Protein AF-A0A968YGV7-F1 (afdb_monomer)

pLDDT: mean 86.87, std 10.25, range [45.84, 98.06]

Radius of gyration: 23.01 Å; Cα contacts (8 Å, |Δi|>4): 335; chains: 1; bounding box: 50×42×66 Å

Mean predicted aligned error: 8.43 Å

Solvent-accessible surface area (backbone atoms only — not comparable to full-atom values): 13496 Å² total; per-residue (Å²): 117,75,70,59,58,55,48,52,52,52,50,53,52,52,50,51,51,50,51,51,52,48,64,69,31,67,67,32,68,77,26,69,66,45,36,62,54,53,54,46,51,53,51,48,52,51,52,51,60,72,46,59,79,57,42,43,76,48,58,41,88,52,47,64,63,52,50,39,49,37,19,68,76,55,62,26,34,42,44,33,38,40,53,56,82,81,80,70,82,45,56,89,38,74,66,28,48,48,42,60,73,44,50,39,55,85,18,36,37,36,42,27,28,77,45,70,69,51,44,65,77,40,44,68,57,51,50,56,50,23,74,54,23,46,28,30,38,31,23,39,71,57,42,58,73,75,40,72,96,58,81,58,48,35,32,40,41,32,41,95,90,45,62,33,27,40,32,66,41,79,48,54,102,86,39,92,60,44,26,30,38,37,33,56,50,63,68,63,36,49,54,55,50,50,49,53,50,54,42,67,74,36,92,71,33,44,60,42,38,63,54,47,51,50,52,53,58,57,52,74,71,54,73,88,42,78,71,61,37,54,54,52,47,54,47,53,51,51,53,51,51,52,50,50,50,48,68,52,70,110

Foldseek 3Di:
DVPVVVVLVVVLVVLV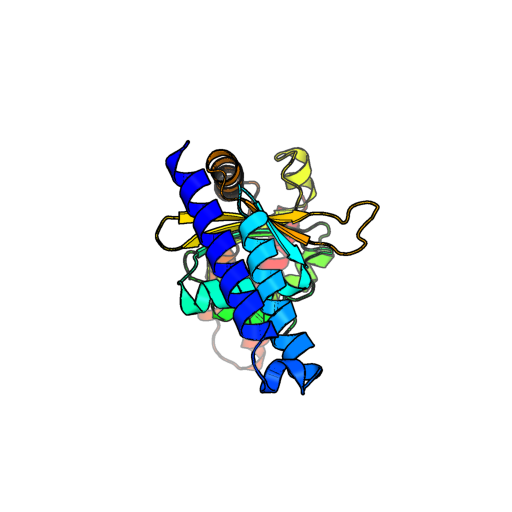VVLVVLCVDPCCVVDVVNVVPPNVVSVVVSVQSVVPPFKGKDFLVCVLVVLLCCLQPQVKAKEWEAEQDPRCPCCVPPSVVSSLVSHDQAHEYEYEYADLVSCVVCVVVQLSSLVRHWYKYAYLVCCCVPPPPPSFTWMWIDGPNQTWIWGWDQDDPVGNTIMIMTGRPPVVSCVNNVSSVCCVPDPRMDTVNVLSVVLVVQLVPDDDDPVVSVVSSVVSSVVSSVVVSVSRPD

Structure (mmCIF, N/CA/C/O backbone):
data_AF-A0A968YGV7-F1
#
_entry.id   AF-A0A968YGV7-F1
#
loop_
_atom_site.group_PDB
_atom_site.id
_atom_site.type_symbol
_atom_site.label_atom_id
_atom_site.label_alt_id
_atom_site.label_comp_id
_atom_site.label_asym_id
_atom_site.label_entity_id
_atom_site.label_seq_id
_atom_site.pdbx_PDB_ins_code
_atom_site.Cartn_x
_atom_site.Cartn_y
_atom_site.Cartn_z
_atom_site.occupancy
_atom_site.B_iso_or_equiv
_atom_site.auth_seq_id
_atom_site.auth_comp_id
_atom_site.auth_asym_id
_atom_site.auth_atom_id
_atom_site.pdbx_PDB_model_num
ATOM 1 N N . MET A 1 1 ? -20.943 18.239 20.101 1.00 45.84 1 MET A N 1
ATOM 2 C CA . MET A 1 1 ? -20.153 17.569 21.153 1.00 45.84 1 MET A CA 1
ATOM 3 C C . MET A 1 1 ? -21.023 16.735 22.093 1.00 45.84 1 MET A C 1
ATOM 5 O O . MET A 1 1 ? -20.709 15.569 22.223 1.00 45.84 1 MET A O 1
ATOM 9 N N . SER A 1 2 ? -22.147 17.216 22.655 1.00 54.81 2 SER A N 1
ATOM 10 C CA . SER A 1 2 ? -22.929 16.386 23.606 1.00 54.81 2 SER A CA 1
ATOM 11 C C . SER A 1 2 ? -23.723 15.212 22.997 1.00 54.81 2 SER A C 1
ATOM 13 O O . SER A 1 2 ? -24.104 14.310 23.725 1.00 54.81 2 SER A O 1
ATOM 15 N N . SER A 1 3 ? -23.996 15.186 21.686 1.00 61.22 3 SER A N 1
ATOM 16 C CA . SER A 1 3 ? -24.827 14.135 21.065 1.00 61.22 3 SER A CA 1
ATOM 17 C C . SER A 1 3 ? -24.072 12.850 20.701 1.00 61.22 3 SER A C 1
ATOM 19 O O . SER A 1 3 ? -24.684 11.788 20.633 1.00 61.22 3 SER A O 1
ATOM 21 N N . GLU A 1 4 ? -22.766 12.938 20.436 1.00 59.44 4 GLU A N 1
ATOM 22 C CA . GLU A 1 4 ? -21.921 11.785 20.077 1.00 59.44 4 GLU A CA 1
ATOM 23 C C . GLU A 1 4 ? -21.447 11.033 21.321 1.00 59.44 4 GLU A C 1
ATOM 25 O O . GLU A 1 4 ? -21.549 9.808 21.364 1.00 59.44 4 GLU A O 1
ATOM 30 N N . GLU A 1 5 ? -21.036 11.757 22.369 1.00 60.97 5 GLU A N 1
ATOM 31 C CA . GLU A 1 5 ? -20.708 11.174 23.678 1.00 60.97 5 GLU A CA 1
ATOM 32 C C . GLU A 1 5 ? -21.906 10.405 24.265 1.00 60.97 5 GLU A C 1
ATOM 34 O O . GLU A 1 5 ? -21.753 9.277 24.745 1.00 60.97 5 GLU A O 1
ATOM 39 N N . ASP A 1 6 ? -23.122 10.945 24.120 1.00 65.88 6 ASP A N 1
ATOM 40 C CA . ASP A 1 6 ? -24.366 10.274 24.517 1.00 65.88 6 ASP A CA 1
ATOM 41 C C . ASP A 1 6 ? -24.663 9.011 23.682 1.00 65.88 6 ASP A C 1
ATOM 43 O O . ASP A 1 6 ? -25.297 8.073 24.172 1.00 65.88 6 ASP A O 1
ATOM 47 N N . SER A 1 7 ? -24.218 8.954 22.421 1.00 75.50 7 SER A N 1
ATOM 48 C CA . SER A 1 7 ? -24.428 7.802 21.532 1.00 75.50 7 SER A CA 1
ATOM 49 C C . SER A 1 7 ? -23.449 6.663 21.820 1.00 75.50 7 SER A C 1
ATOM 51 O O . SER A 1 7 ? -23.857 5.501 21.874 1.00 75.50 7 SER A O 1
ATOM 53 N N . ILE A 1 8 ? -22.169 6.979 22.044 1.00 76.69 8 ILE A N 1
ATOM 54 C CA . ILE A 1 8 ? -21.148 5.982 22.405 1.00 76.69 8 ILE A CA 1
ATOM 55 C C . ILE A 1 8 ? -21.474 5.373 23.768 1.00 76.69 8 ILE A C 1
ATOM 57 O O . ILE A 1 8 ? -21.427 4.154 23.923 1.00 76.69 8 ILE A O 1
ATOM 61 N N . THR A 1 9 ? -21.899 6.193 24.731 1.00 80.50 9 THR A N 1
ATOM 62 C CA . THR A 1 9 ? -22.300 5.716 26.062 1.00 80.50 9 THR A CA 1
ATOM 63 C C . THR A 1 9 ? -23.451 4.707 25.974 1.00 80.50 9 THR A C 1
ATOM 65 O O . THR A 1 9 ? -23.353 3.613 26.524 1.00 80.50 9 THR A O 1
ATOM 68 N N . LYS A 1 10 ? -24.491 4.995 25.178 1.00 83.31 10 LYS A N 1
ATOM 69 C CA . LYS A 1 10 ? -25.602 4.053 24.937 1.00 83.31 10 LYS A CA 1
ATOM 70 C C . LYS A 1 10 ? -25.159 2.751 24.266 1.00 83.31 10 LYS A C 1
ATOM 72 O O . LYS A 1 10 ? -25.672 1.680 24.594 1.00 83.31 10 LYS A O 1
ATOM 77 N N . ALA A 1 11 ? -24.223 2.825 23.321 1.00 82.69 11 ALA A N 1
ATOM 78 C CA . ALA A 1 11 ? -23.675 1.640 22.669 1.00 82.69 11 ALA A CA 1
ATOM 79 C C . ALA A 1 11 ? -22.864 0.779 23.653 1.00 82.69 11 ALA A C 1
ATOM 81 O O . ALA A 1 11 ? -23.014 -0.443 23.665 1.00 82.69 11 ALA A O 1
ATOM 82 N N . LEU A 1 12 ? -22.071 1.399 24.532 1.00 84.94 12 LEU A N 1
ATOM 83 C CA . LEU A 1 12 ? -21.337 0.701 25.591 1.00 84.94 12 LEU A CA 1
ATOM 84 C C . LEU A 1 12 ? -22.272 0.022 26.592 1.00 84.94 12 LEU A C 1
ATOM 86 O O . LEU A 1 12 ? -22.020 -1.123 26.976 1.00 84.94 12 LEU A O 1
ATOM 90 N N . ASP A 1 13 ? -23.363 0.687 26.970 1.00 85.81 13 ASP A N 1
ATOM 91 C CA . ASP A 1 13 ? -24.390 0.104 27.833 1.00 85.81 13 ASP A CA 1
ATOM 92 C C . ASP A 1 13 ? -25.056 -1.106 27.162 1.00 85.81 13 ASP A C 1
ATOM 94 O O . ASP A 1 13 ? -25.179 -2.164 27.780 1.00 85.81 13 ASP A O 1
ATOM 98 N N . SER A 1 14 ? -25.364 -1.010 25.865 1.00 86.88 14 SER A N 1
ATOM 99 C CA . SER A 1 14 ? -25.931 -2.122 25.085 1.00 86.88 14 SER A CA 1
ATOM 100 C C . SER A 1 14 ? -24.970 -3.318 24.986 1.00 86.88 14 SER A C 1
ATOM 102 O O . SER A 1 14 ? -25.383 -4.471 25.117 1.00 86.88 14 SER A O 1
ATOM 104 N N . ILE A 1 15 ? -23.667 -3.070 24.803 1.00 86.06 15 ILE A N 1
ATOM 105 C CA . ILE A 1 15 ? -22.642 -4.129 24.797 1.00 86.06 15 ILE A CA 1
ATOM 106 C C . ILE A 1 15 ? -22.539 -4.785 26.177 1.00 86.06 15 ILE A C 1
ATOM 108 O O . ILE A 1 15 ? -22.416 -6.006 26.280 1.00 86.06 15 ILE A O 1
ATOM 112 N N . LYS A 1 16 ? -22.623 -3.997 27.251 1.00 85.62 16 LYS A N 1
ATOM 113 C CA . LYS A 1 16 ? -22.601 -4.504 28.626 1.00 85.62 16 LYS A CA 1
ATOM 114 C C . LYS A 1 16 ? -23.834 -5.356 28.938 1.00 85.62 16 LYS A C 1
ATOM 116 O O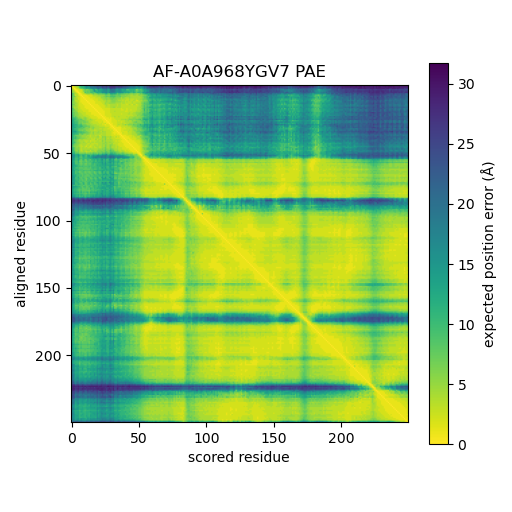 . LYS A 1 16 ? -23.714 -6.381 29.608 1.00 85.62 16 LYS A O 1
ATOM 121 N N . GLU A 1 17 ? -25.004 -4.980 28.430 1.00 87.94 17 GLU A N 1
ATOM 122 C CA . GLU A 1 17 ? -26.212 -5.808 28.501 1.00 87.94 17 GLU A CA 1
ATOM 123 C C . GLU A 1 17 ? -26.044 -7.131 27.743 1.00 87.94 17 GLU A C 1
ATOM 125 O O . GLU A 1 17 ? -26.363 -8.190 28.289 1.00 87.94 17 GLU A O 1
ATOM 130 N N . ALA A 1 18 ? -25.469 -7.101 26.537 1.00 86.44 18 ALA A N 1
ATOM 131 C CA . ALA A 1 18 ? -25.160 -8.310 25.775 1.00 86.44 18 ALA A CA 1
ATOM 132 C C . ALA A 1 18 ? -24.157 -9.222 26.511 1.00 86.44 18 ALA A C 1
ATOM 134 O O . ALA A 1 18 ? -24.353 -10.437 26.566 1.00 86.44 18 ALA A O 1
ATOM 135 N N . GLU A 1 19 ? -23.124 -8.650 27.140 1.00 86.06 19 GLU A N 1
ATOM 136 C CA . GLU A 1 19 ? -22.151 -9.384 27.961 1.00 86.06 19 GLU A CA 1
ATOM 137 C C . GLU A 1 19 ? -22.841 -10.090 29.142 1.00 86.06 19 GLU A C 1
ATOM 139 O O . GLU A 1 19 ? -22.593 -11.269 29.406 1.00 86.06 19 GLU A O 1
ATOM 144 N N . ASN A 1 20 ? -23.764 -9.398 29.819 1.00 87.25 20 ASN A N 1
ATOM 145 C CA . ASN A 1 20 ? -24.554 -9.966 30.912 1.00 87.25 20 ASN A CA 1
ATOM 146 C C . ASN A 1 20 ? -25.491 -11.082 30.429 1.00 87.25 20 ASN A C 1
ATOM 148 O O . ASN A 1 20 ? -25.600 -12.119 31.087 1.00 87.25 20 ASN A O 1
ATOM 152 N N . TYR A 1 21 ? -26.134 -10.904 29.272 1.00 87.56 21 TYR A N 1
ATOM 153 C CA . TYR A 1 21 ? -26.985 -11.929 28.667 1.00 87.56 21 TYR A CA 1
ATOM 154 C C . TYR A 1 21 ? -26.188 -13.196 28.328 1.00 87.56 21 TYR A C 1
ATOM 156 O O . TYR A 1 21 ? -26.621 -14.310 28.630 1.00 87.56 21 TYR A O 1
ATOM 164 N N . LEU A 1 22 ? -24.990 -13.038 27.760 1.00 85.88 22 LEU A N 1
ATOM 165 C CA . LEU A 1 22 ? -24.099 -14.152 27.435 1.00 85.88 22 LEU A CA 1
ATOM 166 C C . LEU A 1 22 ? -23.595 -14.865 28.691 1.00 85.88 22 LEU A C 1
ATOM 168 O O . LEU A 1 22 ? -23.637 -16.091 28.739 1.00 85.88 22 LEU A O 1
ATOM 172 N N . LYS A 1 23 ? -23.222 -14.126 29.742 1.00 84.69 23 LYS A N 1
ATOM 173 C CA . LYS A 1 23 ? -22.860 -14.700 31.052 1.00 84.69 23 LYS A CA 1
ATOM 174 C C . LYS A 1 23 ? -24.006 -15.474 31.706 1.00 84.69 23 LYS A C 1
ATOM 176 O O . LYS A 1 23 ? -23.758 -16.417 32.452 1.00 84.69 23 LYS A O 1
ATOM 181 N N . ALA A 1 24 ? -25.257 -15.099 31.443 1.00 87.25 24 ALA A N 1
ATOM 182 C CA . ALA A 1 24 ? -26.433 -15.814 31.933 1.00 87.25 24 ALA A CA 1
ATOM 183 C C . ALA A 1 24 ? -26.816 -17.026 31.060 1.00 87.25 24 ALA A C 1
ATOM 185 O O . ALA A 1 24 ? -27.578 -17.890 31.505 1.00 87.25 24 ALA A O 1
ATOM 186 N N . ASN A 1 25 ? -26.294 -17.121 29.833 1.00 90.44 25 ASN A N 1
ATOM 187 C CA . ASN A 1 25 ? -26.616 -18.201 28.913 1.00 90.44 25 ASN A CA 1
ATOM 188 C C . ASN A 1 25 ? -26.037 -19.537 29.399 1.00 90.44 25 ASN A C 1
ATOM 190 O O . ASN A 1 25 ? -24.841 -19.668 29.663 1.00 90.44 25 ASN A O 1
ATOM 194 N N . LYS A 1 26 ? -26.895 -20.561 29.469 1.00 89.50 26 LYS A N 1
ATOM 195 C CA . LYS A 1 26 ? -26.534 -21.900 29.947 1.00 89.50 26 LYS A CA 1
ATOM 196 C C . LYS A 1 26 ? -25.321 -22.486 29.211 1.00 89.50 26 LYS A C 1
ATOM 198 O O . LYS A 1 26 ? -24.420 -22.994 29.866 1.00 89.50 26 LYS A O 1
ATOM 203 N N . TYR A 1 27 ? -25.282 -22.384 27.883 1.00 86.88 27 TYR A N 1
ATOM 204 C CA . TYR A 1 27 ? -24.225 -22.985 27.068 1.00 86.88 27 TYR A CA 1
ATOM 205 C C . TYR A 1 27 ? -22.887 -22.269 27.219 1.00 86.88 27 TYR A C 1
ATOM 207 O O . TYR A 1 27 ? -21.854 -22.920 27.156 1.00 86.88 27 TYR A O 1
ATOM 215 N N . VAL A 1 28 ? -22.899 -20.953 27.441 1.00 84.69 28 VAL A N 1
ATOM 216 C CA . VAL A 1 28 ? -21.674 -20.179 27.690 1.00 84.69 28 VAL A CA 1
ATOM 217 C C . VAL A 1 28 ? -21.117 -20.503 29.076 1.00 84.69 28 VAL A C 1
ATOM 219 O O . VAL A 1 28 ? -19.932 -20.780 29.198 1.00 84.69 28 VAL A O 1
ATOM 222 N N . ARG A 1 29 ? -21.965 -20.558 30.114 1.00 82.50 29 ARG A N 1
ATOM 223 C CA . ARG A 1 29 ? -21.520 -20.898 31.482 1.00 82.50 29 ARG A CA 1
ATOM 224 C C . ARG A 1 29 ? -20.986 -22.319 31.622 1.00 82.50 29 ARG A C 1
ATOM 226 O O . ARG A 1 29 ? -20.111 -22.567 32.440 1.00 82.50 29 ARG A O 1
ATOM 233 N N . GLU A 1 30 ? -21.587 -23.267 30.911 1.00 89.50 30 GLU A N 1
ATOM 234 C CA . GLU A 1 30 ? -21.250 -24.689 31.036 1.00 89.50 30 GLU A CA 1
ATOM 235 C C . GLU A 1 30 ? -20.118 -25.107 30.081 1.00 89.50 30 GLU A C 1
ATOM 237 O O . GLU A 1 30 ? -19.627 -26.231 30.180 1.00 89.50 30 GLU A O 1
ATOM 242 N N . ASN A 1 31 ? -19.679 -24.223 29.175 1.00 87.62 31 ASN A N 1
ATOM 243 C CA . ASN A 1 31 ? -18.628 -24.503 28.202 1.00 87.62 31 ASN A CA 1
ATOM 244 C C . ASN A 1 31 ? -17.560 -23.399 28.197 1.00 87.62 31 ASN A C 1
ATOM 246 O O . ASN A 1 31 ? -17.728 -22.347 27.582 1.00 87.62 31 ASN A O 1
ATOM 250 N N . VAL A 1 32 ? -16.410 -23.702 28.806 1.00 83.31 32 VAL A N 1
ATOM 251 C CA . VAL A 1 32 ? -15.243 -22.805 28.883 1.00 83.31 32 VAL A CA 1
ATOM 252 C C . VAL A 1 32 ? -14.770 -22.333 27.504 1.00 83.31 32 VAL A C 1
ATOM 254 O O . VAL A 1 32 ? -14.316 -21.202 27.368 1.00 83.31 32 VAL A O 1
ATOM 257 N N . CYS A 1 33 ? -14.898 -23.144 26.449 1.00 82.75 33 CYS A N 1
ATOM 258 C CA . CYS A 1 33 ? -14.537 -22.699 25.103 1.00 82.75 33 CYS A CA 1
ATOM 259 C C . CYS A 1 33 ? -15.501 -21.626 24.583 1.00 82.75 33 CYS A C 1
ATOM 261 O O . CYS A 1 33 ? -15.063 -20.695 23.917 1.00 82.75 33 CYS A O 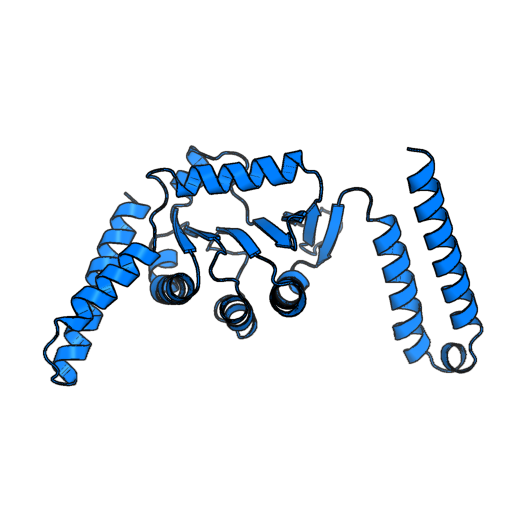1
ATOM 263 N N . PHE A 1 34 ? -16.797 -21.721 24.888 1.00 81.06 34 PHE A N 1
ATOM 264 C CA . PHE A 1 34 ? -17.763 -20.685 24.507 1.00 81.06 34 PHE A CA 1
ATOM 265 C C . PHE A 1 34 ? -17.573 -19.411 25.317 1.00 81.06 34 PHE A C 1
ATOM 267 O O . PHE A 1 34 ? -17.692 -18.327 24.755 1.00 81.06 34 PHE A O 1
ATOM 274 N N . GLU A 1 35 ? -17.218 -19.523 26.594 1.00 72.62 35 GLU A N 1
ATOM 275 C CA . GLU A 1 35 ? -16.773 -18.375 27.381 1.00 72.62 35 GLU A CA 1
ATOM 276 C C . GLU A 1 35 ? -15.550 -17.710 26.728 1.00 72.62 35 GLU A C 1
ATOM 278 O O . GLU A 1 35 ? -15.603 -16.534 26.378 1.00 72.62 35 GLU A O 1
ATOM 283 N N . LEU A 1 36 ? -14.490 -18.468 26.442 1.00 76.19 36 LEU A N 1
ATOM 284 C CA . LEU A 1 36 ? -13.262 -17.924 25.855 1.00 76.19 36 LEU A CA 1
ATOM 285 C C . LEU A 1 36 ? -13.428 -17.370 24.436 1.00 76.19 36 LEU A C 1
ATOM 287 O O . LEU A 1 36 ? -12.700 -16.456 24.072 1.00 76.19 36 LEU A O 1
ATOM 291 N N . ILE A 1 37 ? -14.333 -17.909 23.620 1.00 80.62 37 ILE A N 1
ATOM 292 C CA . ILE A 1 37 ? -14.557 -17.405 22.258 1.00 80.62 37 ILE A CA 1
ATOM 293 C C . ILE A 1 37 ? -15.509 -16.210 22.301 1.00 80.62 37 ILE A C 1
ATOM 295 O O . ILE A 1 37 ? -15.185 -15.137 21.808 1.00 80.62 37 ILE A O 1
ATOM 299 N N . ILE A 1 38 ? -16.681 -16.366 22.915 1.00 80.44 38 ILE A N 1
ATOM 300 C CA . ILE A 1 38 ? -17.773 -15.399 22.776 1.00 80.44 38 ILE A CA 1
ATOM 301 C C . ILE A 1 38 ? -17.595 -14.218 23.735 1.00 80.44 38 ILE A C 1
ATOM 303 O O . ILE A 1 38 ? -17.746 -13.069 23.319 1.00 80.44 38 ILE A O 1
ATOM 307 N N . LEU A 1 39 ? -17.257 -14.463 25.008 1.00 77.25 39 LEU A N 1
ATOM 308 C CA . LEU A 1 39 ? -17.107 -13.369 25.977 1.00 77.25 39 LEU A CA 1
ATOM 309 C C . LEU A 1 39 ? -15.847 -12.543 25.720 1.00 77.25 39 LEU A C 1
ATOM 311 O O . LEU A 1 39 ? -15.895 -11.320 25.886 1.00 77.25 39 LEU A O 1
ATOM 315 N N . ASN A 1 40 ? -14.761 -13.162 25.248 1.00 76.94 40 ASN A N 1
ATOM 316 C CA . ASN A 1 40 ? -13.590 -12.399 24.818 1.00 76.94 40 ASN A CA 1
ATOM 317 C C . ASN A 1 40 ? -13.906 -11.552 23.584 1.00 76.94 40 ASN A C 1
ATOM 319 O O . ASN A 1 40 ? -13.588 -10.370 23.608 1.00 76.94 40 ASN A O 1
ATOM 323 N N . SER A 1 41 ? -14.621 -12.071 22.576 1.00 78.50 41 SER A N 1
ATOM 324 C CA . SER A 1 41 ? -15.019 -11.258 21.416 1.00 78.50 41 SER A CA 1
ATOM 325 C C . SER A 1 41 ? -15.898 -10.061 21.794 1.00 78.50 41 SER A C 1
ATOM 327 O O . SER A 1 41 ? -15.697 -8.966 21.279 1.00 78.50 41 SER A O 1
ATOM 329 N N . VAL A 1 42 ? -16.849 -10.218 22.721 1.00 82.19 42 VAL A N 1
ATOM 330 C CA . VAL A 1 42 ? -17.671 -9.083 23.190 1.00 82.19 42 VAL A CA 1
ATOM 331 C C . VAL A 1 42 ? -16.841 -8.075 23.983 1.00 82.19 42 VAL A C 1
ATOM 333 O O . VAL A 1 42 ? -17.010 -6.864 23.821 1.00 82.19 42 VAL A O 1
ATOM 336 N N . THR A 1 43 ? -15.911 -8.558 24.806 1.00 76.81 43 THR A N 1
ATOM 337 C CA . THR A 1 43 ? -14.978 -7.697 25.545 1.00 76.81 43 THR A CA 1
ATOM 338 C C . THR A 1 43 ? -14.063 -6.930 24.592 1.00 76.81 43 THR A C 1
ATOM 340 O O . THR A 1 43 ? -13.860 -5.731 24.785 1.00 76.81 43 THR A O 1
ATOM 343 N N . GLU A 1 44 ? -13.565 -7.586 23.545 1.00 75.06 44 GLU A N 1
ATOM 344 C CA . GLU A 1 44 ? -12.785 -6.969 22.475 1.00 75.06 44 GLU A CA 1
ATOM 345 C C . GLU A 1 44 ? -13.603 -5.898 21.762 1.00 75.06 44 GLU A C 1
ATOM 347 O O . GLU A 1 44 ? -13.149 -4.764 21.704 1.00 75.06 44 GLU A O 1
ATOM 352 N N . ILE A 1 45 ? -14.830 -6.186 21.313 1.00 79.50 45 ILE A N 1
ATOM 353 C CA . ILE A 1 45 ? -15.704 -5.185 20.673 1.00 79.50 45 ILE A CA 1
ATOM 354 C C . ILE A 1 45 ? -15.899 -3.969 21.586 1.00 79.50 45 ILE A C 1
ATOM 356 O O . ILE A 1 45 ? -15.796 -2.834 21.126 1.00 79.50 45 ILE A O 1
ATOM 360 N N . ARG A 1 46 ? -16.117 -4.181 22.892 1.00 78.69 46 ARG A N 1
ATOM 361 C CA . ARG A 1 46 ? -16.226 -3.082 23.864 1.00 78.69 46 ARG A CA 1
ATOM 362 C C . ARG A 1 46 ? -14.947 -2.250 23.929 1.00 78.69 46 ARG A C 1
ATOM 364 O O . ARG A 1 46 ? -15.019 -1.025 23.940 1.00 78.69 46 ARG A O 1
ATOM 371 N N . GLN A 1 47 ? -13.786 -2.900 24.001 1.00 73.69 47 GLN A N 1
ATOM 372 C CA . GLN A 1 47 ? -12.491 -2.217 24.032 1.00 73.69 47 GLN A CA 1
ATOM 373 C C . GLN A 1 47 ? -12.211 -1.466 22.731 1.00 73.69 47 GLN A C 1
ATOM 375 O O . GLN A 1 47 ? -11.717 -0.345 22.779 1.00 73.69 47 GLN A O 1
ATOM 380 N N . GLN A 1 48 ? -12.567 -2.046 21.586 1.00 73.62 48 GLN A N 1
ATOM 381 C CA . GLN A 1 48 ? -12.453 -1.397 20.286 1.00 73.62 48 GLN A CA 1
ATOM 382 C C . GLN A 1 48 ? -13.350 -0.160 20.223 1.00 73.62 48 GLN A C 1
ATOM 384 O O . GLN A 1 48 ? -12.871 0.903 19.852 1.00 73.62 48 GLN A O 1
ATOM 389 N N . LEU A 1 49 ? -14.606 -0.256 20.671 1.00 75.12 49 LEU A N 1
ATOM 390 C CA . LEU A 1 49 ? -15.524 0.883 20.702 1.00 75.12 49 LEU A CA 1
ATOM 391 C C . LEU A 1 49 ? -15.021 2.012 21.618 1.00 75.12 49 LEU A C 1
ATOM 393 O O . LEU A 1 49 ? -15.144 3.178 21.272 1.00 75.12 49 LEU A O 1
ATOM 397 N N . LEU A 1 50 ? -14.422 1.666 22.764 1.00 71.38 50 LEU A N 1
ATOM 398 C CA . LEU A 1 50 ? -13.782 2.627 23.673 1.00 71.38 50 LEU A CA 1
ATOM 399 C C . LEU A 1 50 ? -12.509 3.258 23.090 1.00 71.38 50 LEU A C 1
ATOM 401 O O . LEU A 1 50 ? -12.127 4.350 23.504 1.00 71.38 50 LEU A O 1
ATOM 405 N N . ALA A 1 51 ? -11.822 2.552 22.190 1.00 65.06 51 ALA A N 1
ATOM 406 C CA . ALA A 1 51 ? -10.595 3.024 21.559 1.00 65.06 51 ALA A CA 1
ATOM 407 C C . ALA A 1 51 ? -10.868 3.957 20.369 1.00 65.06 51 ALA A C 1
ATOM 409 O O . ALA A 1 51 ? -10.038 4.816 20.077 1.00 65.06 51 ALA A O 1
ATOM 410 N N . VAL A 1 52 ? -12.021 3.816 19.705 1.00 65.75 52 VAL A N 1
ATOM 411 C CA . VAL A 1 52 ? -12.415 4.631 18.548 1.00 65.75 52 VAL A CA 1
ATOM 412 C C . VAL A 1 52 ? -12.841 6.028 19.014 1.00 65.75 52 VAL A C 1
ATOM 414 O O . VAL A 1 52 ? -14.019 6.316 19.190 1.00 65.75 52 VAL A O 1
ATOM 417 N N . ASN A 1 53 ? -11.852 6.903 19.200 1.00 62.97 53 ASN A N 1
ATOM 418 C CA . ASN A 1 53 ? -12.052 8.350 19.337 1.00 62.97 53 ASN A CA 1
ATOM 419 C C . ASN A 1 53 ? -11.564 9.069 18.066 1.00 62.97 53 ASN A C 1
ATOM 421 O O . ASN A 1 53 ? -12.317 9.795 17.429 1.00 62.97 53 ASN A O 1
ATOM 425 N N . SER A 1 54 ? -10.315 8.808 17.666 1.00 64.81 54 SER A N 1
ATOM 426 C CA . SER A 1 54 ? -9.697 9.284 16.411 1.00 64.81 54 SER A CA 1
ATOM 427 C C . SER A 1 54 ? -8.803 8.231 15.743 1.00 64.81 54 SER A C 1
ATOM 429 O O . SER A 1 54 ? -8.605 8.275 14.529 1.00 64.81 54 SER A O 1
ATOM 431 N N . ASP A 1 55 ? -8.307 7.274 16.538 1.00 78.81 55 ASP A N 1
ATOM 432 C CA . ASP A 1 55 ? -7.375 6.230 16.132 1.00 78.81 55 ASP A CA 1
ATOM 433 C C . ASP A 1 55 ? -7.892 4.841 16.518 1.00 78.81 55 ASP A C 1
ATOM 435 O O . ASP A 1 55 ? -8.377 4.629 17.626 1.00 78.81 55 ASP A O 1
ATOM 439 N N . TYR A 1 56 ? -7.692 3.860 15.648 1.00 85.38 56 TYR A N 1
ATOM 440 C CA . TYR A 1 56 ? -7.902 2.444 15.932 1.00 85.38 56 TYR A CA 1
ATOM 441 C C . TYR A 1 56 ? -6.587 1.684 15.744 1.00 85.38 56 TYR A C 1
ATOM 443 O O . TYR A 1 56 ? -5.858 1.940 14.792 1.00 85.38 56 TYR A O 1
ATOM 451 N N . ARG A 1 57 ? -6.237 0.762 16.648 1.00 86.62 57 ARG A N 1
ATOM 452 C CA . ARG A 1 57 ? -4.956 0.033 16.593 1.00 86.62 57 ARG A CA 1
ATOM 453 C C . ARG A 1 57 ? -5.168 -1.470 16.611 1.00 86.62 57 ARG A C 1
ATOM 455 O O . ARG A 1 57 ? -6.018 -1.966 17.346 1.00 86.62 57 ARG A O 1
ATOM 462 N N . LEU A 1 58 ? -4.348 -2.192 15.853 1.00 87.12 58 LEU A N 1
ATOM 463 C CA . LEU A 1 58 ? -4.317 -3.656 15.862 1.00 87.12 58 LEU A CA 1
ATOM 464 C C . LEU A 1 58 ? -2.892 -4.193 15.641 1.00 87.12 58 LEU A C 1
ATOM 466 O O . LEU A 1 58 ? -2.040 -3.467 15.122 1.00 87.12 58 LEU A O 1
ATOM 470 N N . PRO A 1 59 ? -2.594 -5.445 16.037 1.00 87.88 59 PRO A N 1
ATOM 471 C CA . PRO A 1 59 ? -1.295 -6.067 15.779 1.00 87.88 59 PRO A CA 1
ATOM 472 C C . PRO A 1 59 ? -0.937 -6.049 14.290 1.00 87.88 59 PRO A C 1
ATOM 474 O O . PRO A 1 59 ? -1.719 -6.518 13.467 1.00 87.88 59 PRO A O 1
ATOM 477 N N . ALA A 1 60 ? 0.258 -5.571 13.937 1.00 88.00 60 ALA A N 1
ATOM 478 C CA . ALA A 1 60 ? 0.667 -5.355 12.544 1.00 88.00 60 ALA A CA 1
ATOM 479 C C . ALA A 1 60 ? 0.532 -6.611 11.657 1.00 88.00 60 ALA A C 1
ATOM 481 O O . ALA A 1 60 ? 0.207 -6.501 10.479 1.00 88.00 60 ALA A O 1
ATOM 482 N N . VAL A 1 61 ? 0.696 -7.807 12.234 1.00 85.94 61 VAL A N 1
ATOM 483 C CA . VAL A 1 61 ? 0.532 -9.102 11.543 1.00 85.94 61 VAL A CA 1
ATOM 484 C C . VAL A 1 61 ? -0.868 -9.318 10.952 1.00 85.94 61 VAL A C 1
ATOM 486 O O . VAL A 1 61 ? -1.028 -10.075 10.001 1.00 85.94 61 VAL A O 1
ATOM 489 N N . LEU A 1 62 ? -1.890 -8.646 11.487 1.00 88.88 62 LEU A N 1
ATOM 490 C CA . LEU A 1 62 ? -3.270 -8.749 11.011 1.00 88.88 62 LEU A CA 1
ATOM 491 C C . LEU A 1 62 ? -3.587 -7.753 9.885 1.00 88.88 62 LEU A C 1
ATOM 493 O O . LEU A 1 62 ? -4.636 -7.869 9.251 1.00 88.88 62 LEU A O 1
ATOM 497 N N . TYR A 1 63 ? -2.709 -6.779 9.621 1.00 90.75 63 TYR A N 1
ATOM 498 C CA . TYR A 1 63 ? -2.945 -5.746 8.611 1.00 90.75 63 TYR A CA 1
ATOM 499 C C . TYR A 1 63 ? -3.185 -6.310 7.199 1.00 90.75 63 TYR A C 1
ATOM 501 O O . TYR A 1 63 ? -4.183 -5.915 6.594 1.00 90.75 63 TYR A O 1
ATOM 509 N N . PRO A 1 64 ? -2.387 -7.272 6.684 1.00 90.50 64 PRO A N 1
ATOM 510 C CA . PRO A 1 64 ? -2.591 -7.821 5.342 1.00 90.50 64 PRO A CA 1
ATOM 511 C C . PRO A 1 64 ? -3.996 -8.400 5.129 1.00 90.50 64 PRO A C 1
ATOM 513 O O . PRO A 1 64 ? -4.659 -8.080 4.146 1.00 90.50 64 PRO A O 1
ATOM 516 N N . GLN A 1 65 ? -4.494 -9.187 6.090 1.00 90.56 65 GLN A N 1
ATOM 517 C CA . GLN A 1 65 ? -5.832 -9.790 6.015 1.00 90.56 65 GLN A CA 1
ATOM 518 C C . GLN A 1 65 ? -6.936 -8.729 6.043 1.00 90.56 65 GLN A C 1
ATOM 520 O O . GLN A 1 65 ? -7.920 -8.831 5.315 1.00 90.56 65 GLN A O 1
ATOM 525 N N . ARG A 1 66 ? -6.764 -7.681 6.858 1.00 91.38 66 ARG A N 1
ATOM 526 C CA . ARG A 1 66 ? -7.706 -6.556 6.903 1.00 91.38 66 ARG A CA 1
ATOM 527 C C . ARG A 1 66 ? -7.717 -5.773 5.596 1.00 91.38 66 ARG A C 1
ATOM 529 O O . ARG A 1 66 ? -8.791 -5.394 5.141 1.00 91.38 66 ARG A O 1
ATOM 536 N N . LEU A 1 67 ? -6.556 -5.561 4.983 1.00 93.69 67 LEU A N 1
ATOM 537 C CA . LEU A 1 67 ? -6.448 -4.874 3.701 1.00 93.69 67 LEU A CA 1
ATOM 538 C C . LEU A 1 67 ? -7.161 -5.644 2.583 1.00 93.69 67 LEU A C 1
ATOM 540 O O . LEU A 1 67 ? -7.962 -5.050 1.864 1.00 93.69 67 LEU A O 1
ATOM 544 N N .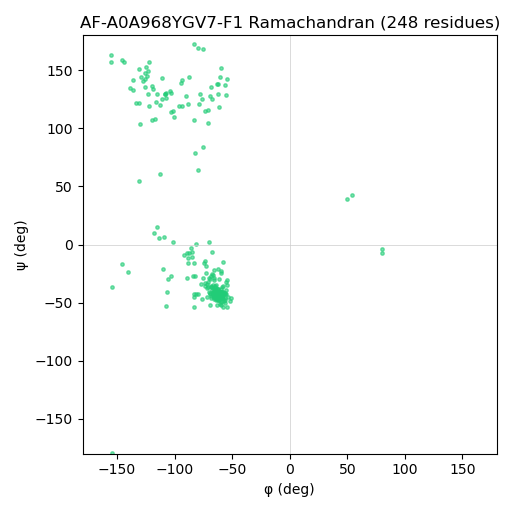 ILE A 1 68 ? -6.939 -6.959 2.497 1.00 94.06 68 ILE A N 1
ATOM 545 C CA . ILE A 1 68 ? -7.630 -7.844 1.544 1.00 94.06 68 ILE A CA 1
ATOM 546 C C . ILE A 1 68 ? -9.146 -7.743 1.725 1.00 94.06 68 ILE A C 1
ATOM 548 O O . ILE A 1 68 ? -9.870 -7.530 0.754 1.00 94.06 68 ILE A O 1
ATOM 552 N N . GLN A 1 69 ? -9.628 -7.831 2.970 1.00 93.38 69 GLN A N 1
ATOM 553 C CA . GLN A 1 69 ? -11.054 -7.722 3.274 1.00 93.38 69 GLN A CA 1
ATOM 554 C C . GLN A 1 69 ? -11.638 -6.390 2.773 1.00 93.38 69 GLN A C 1
ATOM 556 O O . GLN A 1 69 ? -12.651 -6.377 2.073 1.00 93.38 69 GLN A O 1
ATOM 561 N N . MET A 1 70 ? -10.967 -5.272 3.069 1.00 94.00 70 MET A N 1
ATOM 562 C CA . MET A 1 70 ? -11.379 -3.936 2.624 1.00 94.00 70 MET A CA 1
ATOM 563 C C . MET A 1 70 ? -11.422 -3.817 1.093 1.00 94.00 70 MET A C 1
ATOM 565 O O . MET A 1 70 ? -12.350 -3.229 0.534 1.00 94.00 70 MET A O 1
ATOM 569 N N . GLN A 1 71 ? -10.444 -4.395 0.397 1.00 95.81 71 GLN A N 1
ATOM 570 C CA . GLN A 1 71 ? -10.383 -4.399 -1.065 1.00 95.81 71 GLN A CA 1
ATOM 571 C C . GLN A 1 71 ? -11.489 -5.265 -1.691 1.00 95.81 71 GLN A C 1
ATOM 573 O O . GLN A 1 71 ? -12.180 -4.829 -2.615 1.00 95.81 71 GLN A O 1
ATOM 578 N N . GLN A 1 72 ? -11.707 -6.475 -1.172 1.00 93.88 72 GLN A N 1
ATOM 579 C CA . GLN A 1 72 ? -12.696 -7.412 -1.705 1.00 93.88 72 GLN A CA 1
ATOM 580 C C . GLN A 1 72 ? -14.131 -6.933 -1.464 1.00 93.88 72 GLN A C 1
ATOM 582 O O . GLN A 1 72 ? -14.918 -6.854 -2.419 1.00 93.88 72 GLN A O 1
ATOM 587 N N . GLU A 1 73 ? -14.454 -6.606 -0.210 1.00 93.56 73 GLU A N 1
ATOM 588 C CA . GLU A 1 73 ? -15.815 -6.297 0.233 1.00 93.56 73 GLU A CA 1
ATOM 589 C C . GLU A 1 73 ? -16.214 -4.857 -0.087 1.00 93.56 73 GLU A C 1
ATOM 591 O O . GLU A 1 73 ? -17.332 -4.614 -0.543 1.00 93.56 73 GLU A O 1
ATOM 596 N N . TRP A 1 74 ? -15.311 -3.898 0.134 1.00 93.06 74 TRP A N 1
ATOM 597 C CA . TRP A 1 74 ? -15.644 -2.468 0.094 1.00 93.06 74 TRP A CA 1
ATOM 598 C C . TRP A 1 74 ? -14.979 -1.715 -1.053 1.00 93.06 74 TRP A C 1
ATOM 600 O O . TRP A 1 74 ? -15.128 -0.497 -1.148 1.00 93.06 74 TRP A O 1
ATOM 610 N N . LYS A 1 75 ? -14.279 -2.434 -1.942 1.00 93.81 75 LYS A N 1
ATOM 611 C CA . LYS A 1 75 ? -13.578 -1.864 -3.103 1.00 93.81 75 LYS A CA 1
ATOM 612 C C . LYS A 1 75 ? -12.625 -0.744 -2.695 1.00 93.81 75 LYS A C 1
ATOM 614 O O . LYS A 1 75 ? -12.581 0.311 -3.321 1.00 93.81 75 LYS A O 1
ATOM 619 N N . ALA A 1 76 ? -11.894 -0.977 -1.606 1.00 96.44 76 ALA A N 1
ATOM 620 C CA . ALA A 1 76 ? -10.950 -0.006 -1.092 1.00 96.44 76 ALA A CA 1
ATOM 621 C C . ALA A 1 76 ? -9.834 0.287 -2.105 1.00 96.44 76 ALA A C 1
ATOM 623 O O . ALA A 1 76 ? -9.170 -0.628 -2.599 1.00 96.44 76 ALA A O 1
ATOM 624 N N . ARG A 1 77 ? -9.595 1.574 -2.357 1.00 97.38 77 ARG A N 1
ATOM 625 C CA . ARG A 1 77 ? -8.445 2.066 -3.121 1.00 97.38 77 ARG A CA 1
ATOM 626 C C . ARG A 1 77 ? -7.327 2.441 -2.160 1.00 97.38 77 ARG A C 1
ATOM 628 O O . ARG A 1 77 ? -7.586 3.032 -1.115 1.00 97.38 77 ARG A O 1
ATOM 635 N N . VAL A 1 78 ? -6.087 2.103 -2.504 1.00 97.06 78 VAL A N 1
ATOM 636 C CA . VAL A 1 78 ? -4.944 2.276 -1.597 1.00 97.06 78 VAL A CA 1
ATOM 637 C C . VAL A 1 78 ? -3.880 3.152 -2.242 1.00 97.06 78 VAL A C 1
ATOM 639 O O . VAL A 1 78 ? -3.440 2.871 -3.352 1.00 97.06 78 VAL A O 1
ATOM 642 N N . THR A 1 79 ? -3.425 4.169 -1.516 1.00 98.06 79 THR A N 1
ATOM 643 C CA . THR A 1 79 ? -2.285 5.018 -1.876 1.00 98.06 79 THR A CA 1
ATOM 644 C C . THR A 1 79 ? -1.211 4.846 -0.808 1.00 98.06 79 THR A C 1
ATOM 646 O O . THR A 1 79 ? -1.400 5.284 0.323 1.00 98.06 79 THR A O 1
ATOM 649 N N . ALA A 1 80 ? -0.109 4.162 -1.119 1.00 95.88 80 ALA A N 1
ATOM 650 C CA . ALA A 1 80 ? 0.851 3.708 -0.108 1.00 95.88 80 ALA A CA 1
ATOM 651 C C . ALA A 1 80 ? 2.311 4.048 -0.424 1.00 95.88 80 ALA A C 1
ATOM 653 O O . ALA A 1 80 ? 2.719 4.087 -1.587 1.00 95.88 80 ALA A O 1
ATOM 654 N N . LEU A 1 81 ? 3.101 4.211 0.637 1.00 94.94 81 LEU A N 1
ATOM 655 C CA . LEU A 1 81 ? 4.557 4.277 0.602 1.00 94.94 81 LEU A CA 1
ATOM 656 C C . LEU A 1 81 ? 5.112 3.081 1.380 1.00 94.94 81 LEU A C 1
ATOM 658 O O . LEU A 1 81 ? 4.784 2.909 2.553 1.00 94.94 81 LEU A O 1
ATOM 662 N N . ALA A 1 82 ? 5.925 2.266 0.707 1.00 91.62 82 ALA A N 1
ATOM 663 C CA . ALA A 1 82 ? 6.460 1.014 1.232 1.00 91.62 82 ALA A CA 1
ATOM 664 C C . ALA A 1 82 ? 7.996 1.022 1.211 1.00 91.62 82 ALA A C 1
ATOM 666 O O . ALA A 1 82 ? 8.609 1.124 0.145 1.00 91.62 82 ALA A O 1
ATOM 667 N N . LEU A 1 83 ? 8.626 0.899 2.376 1.00 89.75 83 LEU A N 1
ATOM 668 C CA . LEU A 1 83 ? 10.064 0.756 2.553 1.00 89.75 83 LEU A CA 1
ATOM 669 C C . LEU A 1 83 ? 10.466 -0.712 2.359 1.00 89.75 83 LEU A C 1
ATOM 671 O O . LEU A 1 83 ? 10.258 -1.583 3.210 1.00 89.75 83 LEU A O 1
ATOM 675 N N . VAL A 1 84 ? 11.103 -0.989 1.226 1.00 81.44 84 VAL A N 1
ATOM 676 C CA . VAL A 1 84 ? 11.548 -2.331 0.851 1.00 81.44 84 VAL A CA 1
ATOM 677 C C . VAL A 1 84 ? 12.884 -2.635 1.528 1.00 81.44 84 VAL A C 1
ATOM 679 O O . VAL A 1 84 ? 13.945 -2.530 0.915 1.00 81.44 84 VAL A O 1
ATOM 682 N N . ASP A 1 85 ? 12.835 -2.988 2.814 1.00 64.25 85 ASP A N 1
ATOM 683 C CA . ASP A 1 85 ? 13.987 -3.574 3.522 1.00 64.25 85 ASP A CA 1
ATOM 684 C C . ASP A 1 85 ? 13.595 -4.456 4.720 1.00 64.25 85 ASP A C 1
ATOM 686 O O . ASP A 1 85 ? 14.214 -5.494 4.912 1.00 64.25 85 ASP A O 1
ATOM 690 N N . HIS A 1 86 ? 12.549 -4.156 5.507 1.00 52.97 86 HIS A N 1
ATOM 691 C CA . HIS A 1 86 ? 12.323 -4.921 6.753 1.00 52.97 86 HIS A CA 1
ATOM 692 C C . HIS A 1 86 ? 10.867 -5.161 7.192 1.00 52.97 86 HIS A C 1
ATOM 694 O O . HIS A 1 86 ? 10.654 -6.048 8.019 1.00 52.97 86 HIS A O 1
ATOM 700 N N . GLN A 1 87 ? 9.867 -4.437 6.673 1.00 53.38 87 GLN A N 1
ATOM 701 C CA . GLN A 1 87 ? 8.526 -4.418 7.287 1.00 53.38 87 GLN A CA 1
ATOM 702 C C . GLN A 1 87 ? 7.450 -5.210 6.523 1.00 53.38 87 GLN A C 1
ATOM 704 O O . GLN A 1 87 ? 6.568 -5.783 7.160 1.00 53.38 87 GLN A O 1
ATOM 709 N N . GLU A 1 88 ? 7.551 -5.331 5.197 1.00 58.25 88 GLU A N 1
ATOM 710 C CA . GLU A 1 88 ? 6.572 -6.048 4.366 1.00 58.25 88 GLU A CA 1
ATOM 711 C C . GLU A 1 88 ? 7.166 -7.321 3.742 1.00 58.25 88 GLU A C 1
ATOM 713 O O . GLU A 1 88 ? 7.245 -7.490 2.527 1.00 58.25 88 GLU A O 1
ATOM 718 N N . GLN A 1 89 ? 7.602 -8.252 4.595 1.00 62.41 89 GLN A N 1
ATOM 719 C CA . GLN A 1 89 ? 8.167 -9.543 4.164 1.00 62.41 89 GLN A CA 1
ATOM 720 C C . GLN A 1 89 ? 7.141 -10.469 3.489 1.00 62.41 89 GLN A C 1
ATOM 722 O O . GLN A 1 89 ? 7.513 -11.512 2.962 1.00 62.41 89 GLN A O 1
ATOM 727 N N . PHE A 1 90 ? 5.862 -10.086 3.483 1.00 63.66 90 PHE A N 1
ATOM 728 C CA . PHE A 1 90 ? 4.758 -10.910 3.007 1.00 63.66 90 PHE A CA 1
ATOM 729 C C . PHE A 1 90 ? 4.475 -10.783 1.500 1.00 63.66 90 PHE A C 1
ATOM 731 O O . PHE A 1 90 ? 3.680 -11.565 0.982 1.00 63.66 90 PHE A O 1
ATOM 738 N N . TRP A 1 91 ? 5.111 -9.855 0.769 1.00 68.81 91 TRP A N 1
ATOM 739 C CA . TRP A 1 91 ? 4.918 -9.720 -0.690 1.00 68.81 91 TRP A CA 1
ATOM 740 C C . TRP A 1 91 ? 5.199 -11.005 -1.486 1.00 68.81 91 TRP A C 1
ATOM 742 O O . TRP A 1 91 ? 4.390 -11.348 -2.347 1.00 68.81 91 TRP A O 1
ATOM 752 N N . PRO A 1 92 ? 6.268 -11.771 -1.194 1.00 64.38 92 PRO A N 1
ATOM 753 C CA . PRO A 1 92 ? 6.529 -13.039 -1.879 1.00 64.38 92 PRO A CA 1
ATOM 754 C C . PRO A 1 92 ? 5.583 -14.176 -1.445 1.00 64.38 92 PRO A C 1
ATOM 756 O O . PRO A 1 92 ? 5.527 -15.237 -2.082 1.00 64.38 92 PRO A O 1
ATOM 759 N N . GLU A 1 93 ? 4.866 -13.996 -0.337 1.00 76.12 93 GLU A N 1
ATOM 760 C CA . GLU A 1 93 ? 3.997 -15.009 0.253 1.00 76.12 93 GLU A CA 1
ATOM 761 C C . GLU A 1 93 ? 2.617 -15.041 -0.421 1.00 76.12 93 GLU A C 1
ATOM 763 O O . GLU A 1 93 ? 2.268 -14.202 -1.252 1.00 76.12 93 GLU A O 1
ATOM 768 N N . ALA A 1 94 ? 1.800 -16.037 -0.066 1.00 80.50 94 ALA A N 1
ATOM 769 C CA . ALA A 1 94 ? 0.444 -16.162 -0.604 1.00 80.50 94 ALA A CA 1
ATOM 770 C C . ALA A 1 94 ? -0.412 -14.917 -0.325 1.00 80.50 94 ALA A C 1
ATOM 772 O O . ALA A 1 94 ? -1.186 -14.507 -1.183 1.00 80.50 94 ALA A O 1
ATOM 773 N N . ILE A 1 95 ? -0.224 -14.293 0.839 1.00 83.06 95 ILE A N 1
ATOM 774 C CA . ILE A 1 95 ? -1.006 -13.126 1.242 1.00 83.06 95 ILE A CA 1
ATOM 775 C C . ILE A 1 95 ? -0.613 -11.855 0.478 1.00 83.06 95 ILE A C 1
ATOM 777 O O . ILE A 1 95 ? -1.476 -11.046 0.155 1.00 83.06 95 ILE A O 1
ATOM 781 N N . GLY A 1 96 ? 0.666 -11.698 0.119 1.00 84.19 96 GLY A N 1
ATOM 782 C CA . GLY A 1 96 ? 1.121 -10.617 -0.754 1.00 84.19 96 GLY A CA 1
ATOM 783 C C . GLY A 1 96 ? 0.532 -10.718 -2.157 1.00 84.19 96 GLY A C 1
ATOM 784 O O . GLY A 1 96 ? 0.051 -9.718 -2.691 1.00 84.19 96 GLY A O 1
ATOM 785 N N . ARG A 1 97 ? 0.490 -11.939 -2.712 1.00 86.00 97 ARG A N 1
ATOM 786 C CA . ARG A 1 97 ? -0.192 -12.216 -3.987 1.00 86.00 97 ARG A CA 1
ATOM 787 C C . ARG A 1 97 ? -1.685 -11.915 -3.920 1.00 86.00 97 ARG A C 1
ATOM 789 O O . ARG A 1 97 ? -2.221 -11.321 -4.845 1.00 86.00 97 ARG A O 1
ATOM 796 N N . GLU A 1 98 ? -2.348 -12.271 -2.823 1.00 90.75 98 GLU A N 1
ATOM 797 C CA . GLU A 1 98 ? -3.774 -11.982 -2.670 1.00 90.75 98 GLU A CA 1
ATOM 798 C C . GLU A 1 98 ? -4.048 -10.474 -2.621 1.00 90.75 98 GLU A C 1
ATOM 800 O O . GLU A 1 98 ? -4.924 -10.014 -3.344 1.00 90.75 98 GLU A O 1
ATOM 805 N N . ILE A 1 99 ? -3.249 -9.689 -1.881 1.00 90.25 99 ILE A N 1
ATOM 806 C CA . ILE A 1 99 ? -3.354 -8.216 -1.890 1.00 90.25 99 ILE A CA 1
ATOM 807 C C . ILE A 1 99 ? -3.194 -7.656 -3.308 1.00 90.25 99 ILE A C 1
ATOM 809 O O . ILE A 1 99 ? -3.901 -6.722 -3.687 1.00 90.25 99 ILE A O 1
ATOM 813 N N . LEU A 1 100 ? -2.246 -8.192 -4.081 1.00 91.56 100 LEU A N 1
ATOM 814 C CA . LEU A 1 100 ? -2.033 -7.792 -5.469 1.00 91.56 100 LEU A CA 1
ATOM 815 C C . LEU A 1 100 ? -3.256 -8.109 -6.343 1.00 91.56 100 LEU A C 1
ATOM 817 O O . LEU A 1 100 ? -3.680 -7.269 -7.134 1.00 91.56 100 LEU A O 1
ATOM 821 N N . ASP A 1 101 ? -3.828 -9.302 -6.198 1.00 93.25 101 ASP A N 1
ATOM 822 C CA . ASP A 1 101 ? -4.975 -9.745 -6.991 1.00 93.25 101 ASP A CA 1
ATOM 823 C C . ASP A 1 101 ? -6.272 -9.012 -6.641 1.00 93.25 101 ASP A C 1
ATOM 825 O O . ASP A 1 101 ? -7.130 -8.838 -7.511 1.00 93.25 101 ASP A O 1
ATOM 829 N N . THR A 1 102 ? -6.419 -8.559 -5.396 1.00 94.50 102 THR A N 1
ATOM 830 C CA . THR A 1 102 ? -7.601 -7.823 -4.934 1.00 94.50 102 THR A CA 1
ATOM 831 C C . THR A 1 102 ? -7.475 -6.311 -5.075 1.00 94.50 102 THR A C 1
ATOM 833 O O . THR A 1 102 ? -8.465 -5.609 -4.871 1.00 94.50 102 THR A O 1
ATOM 836 N N . ALA A 1 103 ? -6.292 -5.794 -5.416 1.00 94.62 103 ALA A N 1
ATOM 837 C CA . ALA A 1 103 ? -6.047 -4.363 -5.516 1.00 94.62 103 ALA A CA 1
ATOM 838 C C . ALA A 1 103 ? -6.907 -3.686 -6.592 1.00 94.62 103 ALA A C 1
ATOM 840 O O . ALA A 1 103 ? -7.049 -4.171 -7.715 1.00 94.62 103 ALA A O 1
ATOM 841 N N . ASP A 1 104 ? -7.432 -2.505 -6.261 1.00 96.50 104 ASP A N 1
ATOM 842 C CA . ASP A 1 104 ? -8.069 -1.639 -7.245 1.00 96.50 104 ASP A CA 1
ATOM 843 C C . ASP A 1 104 ? -7.020 -1.083 -8.221 1.00 96.50 104 ASP A C 1
ATOM 845 O O . ASP A 1 104 ? -5.961 -0.619 -7.792 1.00 96.50 104 ASP A O 1
ATOM 849 N N . SER A 1 105 ? -7.324 -1.084 -9.521 1.00 96.12 105 SER A N 1
ATOM 850 C CA . SER A 1 105 ? -6.415 -0.610 -10.581 1.00 96.12 105 SER A CA 1
ATOM 851 C C . SER A 1 105 ? -5.996 0.861 -10.455 1.00 96.12 105 SER A C 1
ATOM 853 O O . SER A 1 105 ? -4.950 1.258 -10.966 1.00 96.12 105 SER A O 1
ATOM 855 N N . GLN A 1 106 ? -6.787 1.681 -9.759 1.00 96.25 106 GLN A N 1
ATOM 856 C CA . GLN A 1 106 ? -6.467 3.077 -9.470 1.00 96.25 106 GLN A CA 1
ATOM 857 C C . GLN A 1 106 ? -5.603 3.245 -8.218 1.00 96.25 106 GLN A C 1
ATOM 859 O O . GLN A 1 106 ? -5.229 4.371 -7.892 1.00 96.25 106 GLN A O 1
ATOM 864 N N . SER A 1 107 ? -5.286 2.161 -7.507 1.00 97.44 107 SER A N 1
ATOM 865 C CA . SER A 1 107 ? -4.359 2.205 -6.379 1.00 97.44 107 SER A CA 1
ATOM 866 C C . SER A 1 107 ? -2.986 2.704 -6.830 1.00 97.44 107 SER A C 1
ATOM 868 O O . SER A 1 107 ? -2.583 2.551 -7.988 1.00 97.44 107 SER A O 1
ATOM 870 N N . ILE A 1 108 ? -2.268 3.321 -5.898 1.00 97.75 108 ILE A N 1
ATOM 871 C CA . ILE A 1 108 ? -0.932 3.868 -6.105 1.00 97.75 108 ILE A CA 1
ATOM 872 C C . ILE A 1 108 ? -0.010 3.272 -5.051 1.00 97.75 108 ILE A C 1
ATOM 874 O O . ILE A 1 108 ? -0.334 3.241 -3.862 1.00 97.75 108 ILE A O 1
ATOM 878 N N . ARG A 1 109 ? 1.180 2.841 -5.464 1.00 95.81 109 ARG A N 1
ATOM 879 C CA . ARG A 1 109 ? 2.230 2.477 -4.515 1.00 95.81 109 ARG A CA 1
ATOM 880 C C . ARG A 1 109 ? 3.582 3.021 -4.923 1.00 95.81 109 ARG A C 1
ATOM 882 O O . ARG A 1 109 ? 4.007 2.844 -6.060 1.00 95.81 109 ARG A O 1
ATOM 889 N N . VAL A 1 110 ? 4.271 3.616 -3.957 1.00 96.69 110 VAL A N 1
ATOM 890 C CA . VAL A 1 110 ? 5.675 4.002 -4.061 1.00 96.69 110 VAL A CA 1
ATOM 891 C C . VAL A 1 110 ? 6.510 2.989 -3.285 1.00 96.69 110 VAL A C 1
ATOM 893 O O . VAL A 1 110 ? 6.410 2.913 -2.062 1.00 96.69 110 VAL A O 1
ATOM 896 N N . PHE A 1 111 ? 7.338 2.220 -3.986 1.00 94.31 111 PHE A N 1
ATOM 897 C CA . PHE A 1 111 ? 8.328 1.343 -3.370 1.00 94.31 111 PHE A CA 1
ATOM 898 C C . PHE A 1 111 ? 9.648 2.088 -3.190 1.00 94.31 111 PHE A C 1
ATOM 900 O O . PHE A 1 111 ? 10.200 2.661 -4.131 1.00 94.31 111 PHE A O 1
ATOM 907 N N . VAL A 1 112 ? 10.166 2.068 -1.971 1.00 94.19 112 VAL A N 1
ATOM 908 C CA . VAL A 1 112 ? 11.365 2.801 -1.586 1.00 94.19 112 VAL A CA 1
ATOM 909 C C . VAL A 1 112 ? 12.469 1.809 -1.271 1.00 94.19 112 VAL A C 1
ATOM 911 O O . VAL A 1 112 ? 12.333 0.987 -0.370 1.00 94.19 112 VAL A O 1
ATOM 914 N N . PHE A 1 113 ? 13.576 1.893 -2.002 1.00 92.62 113 PHE A N 1
ATOM 915 C CA . PHE A 1 113 ? 14.673 0.937 -1.888 1.00 92.62 113 PHE A CA 1
ATOM 916 C C . PHE A 1 113 ? 15.890 1.546 -1.199 1.00 92.62 113 PHE A C 1
ATOM 918 O O . PHE A 1 113 ? 16.377 2.611 -1.591 1.00 92.62 113 PHE A O 1
ATOM 925 N N . THR A 1 114 ? 16.424 0.841 -0.200 1.00 90.12 114 THR A N 1
ATOM 926 C CA . THR A 1 114 ? 17.649 1.248 0.501 1.00 90.12 114 THR A CA 1
ATOM 927 C C . THR A 1 114 ? 18.889 0.956 -0.333 1.00 90.12 114 THR A C 1
ATOM 929 O O . THR A 1 114 ? 19.759 1.819 -0.476 1.00 90.12 114 THR A O 1
ATOM 932 N N . ARG A 1 115 ? 18.981 -0.257 -0.897 1.00 90.62 115 ARG A N 1
ATOM 933 C CA . ARG A 1 115 ? 20.162 -0.713 -1.640 1.00 90.62 115 ARG A CA 1
ATOM 934 C C . ARG A 1 115 ? 19.808 -1.133 -3.068 1.00 90.62 115 ARG A C 1
ATOM 936 O O . ARG A 1 115 ? 18.740 -1.707 -3.289 1.00 90.62 115 ARG A O 1
ATOM 943 N N . PRO A 1 116 ? 20.737 -0.972 -4.026 1.00 92.00 116 PRO A N 1
ATOM 944 C CA . PRO A 1 116 ? 20.558 -1.466 -5.391 1.00 92.00 116 PRO A CA 1
ATOM 945 C C . PRO A 1 116 ? 20.226 -2.962 -5.468 1.00 92.00 116 PRO A C 1
ATOM 947 O O . PRO A 1 116 ? 19.428 -3.374 -6.299 1.00 92.00 116 PRO A O 1
ATOM 950 N N . GLN A 1 117 ? 20.786 -3.772 -4.567 1.00 90.06 117 GLN A N 1
ATOM 951 C CA . GLN A 1 117 ? 20.524 -5.212 -4.515 1.00 90.06 117 GLN A CA 1
ATOM 952 C C . GLN A 1 117 ? 19.092 -5.535 -4.067 1.00 90.06 117 GLN A C 1
ATOM 954 O O . GLN A 1 117 ? 18.552 -6.564 -4.463 1.00 90.06 117 GLN A O 1
ATOM 959 N N . ASP A 1 118 ? 18.471 -4.687 -3.240 1.00 88.44 118 ASP A N 1
ATOM 960 C CA . ASP A 1 118 ? 17.065 -4.856 -2.859 1.00 88.44 118 ASP A CA 1
ATOM 961 C C . ASP A 1 118 ? 16.159 -4.575 -4.054 1.00 88.44 118 ASP A C 1
ATOM 963 O O . ASP A 1 118 ? 15.233 -5.340 -4.302 1.00 88.44 118 ASP A O 1
ATOM 967 N N . PHE A 1 119 ? 16.479 -3.540 -4.832 1.00 91.75 119 PHE A N 1
ATOM 968 C CA . PHE A 1 119 ? 15.793 -3.252 -6.088 1.00 91.75 119 PHE A CA 1
ATOM 969 C C . PHE A 1 119 ? 15.921 -4.416 -7.077 1.00 91.75 119 PHE A C 1
ATOM 971 O O . PHE A 1 119 ? 14.909 -4.929 -7.544 1.00 91.75 119 PHE A O 1
ATOM 978 N N . ASP A 1 120 ? 17.144 -4.892 -7.334 1.00 91.12 120 ASP A N 1
ATOM 979 C CA . ASP A 1 120 ? 17.386 -5.973 -8.298 1.00 91.12 120 ASP A CA 1
ATOM 980 C C . ASP A 1 120 ? 16.635 -7.261 -7.923 1.00 91.12 120 ASP A C 1
ATOM 982 O O . ASP A 1 120 ? 16.060 -7.911 -8.792 1.00 91.12 120 ASP A O 1
ATOM 986 N N . ARG A 1 121 ? 16.593 -7.613 -6.628 1.00 88.19 121 ARG A N 1
ATOM 987 C CA . ARG A 1 121 ? 15.874 -8.800 -6.127 1.00 88.19 121 ARG A CA 1
ATOM 988 C C . ARG A 1 121 ? 14.355 -8.705 -6.245 1.00 88.19 121 ARG A C 1
ATOM 990 O O . ARG A 1 121 ? 13.695 -9.737 -6.260 1.00 88.19 121 ARG A O 1
ATOM 997 N N . ASN A 1 122 ? 13.814 -7.492 -6.273 1.00 88.31 122 ASN A N 1
ATOM 998 C CA . ASN A 1 122 ? 12.376 -7.235 -6.278 1.00 88.31 122 ASN A CA 1
ATOM 999 C C . ASN A 1 122 ? 11.874 -6.705 -7.628 1.00 88.31 122 ASN A C 1
ATOM 1001 O O . ASN A 1 122 ? 10.708 -6.337 -7.740 1.00 88.31 122 ASN A O 1
ATOM 1005 N N . PHE A 1 123 ? 12.727 -6.659 -8.653 1.00 91.31 123 PHE A N 1
ATOM 1006 C CA . PHE A 1 123 ? 12.396 -6.046 -9.936 1.00 91.31 123 PHE A CA 1
ATOM 1007 C C . P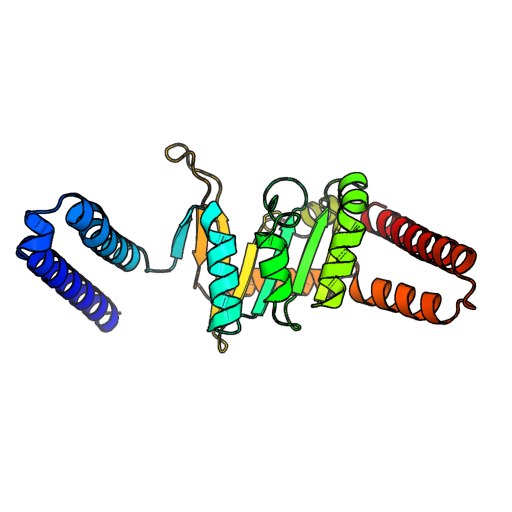HE A 1 123 ? 11.199 -6.718 -10.621 1.00 91.31 123 PHE A C 1
ATOM 1009 O O . PHE A 1 123 ? 10.276 -6.043 -11.064 1.00 91.31 123 PHE A O 1
ATOM 1016 N N . GLU A 1 124 ? 11.173 -8.047 -10.664 1.00 89.69 124 GLU A N 1
ATOM 1017 C CA . GLU A 1 124 ? 10.070 -8.818 -11.236 1.00 89.69 124 GLU A CA 1
ATOM 1018 C C . GLU A 1 124 ? 8.758 -8.572 -10.484 1.00 89.69 124 GLU A C 1
ATOM 1020 O O . GLU A 1 124 ? 7.723 -8.385 -11.118 1.00 89.69 124 GLU A O 1
ATOM 1025 N N . MET A 1 125 ? 8.813 -8.490 -9.149 1.00 88.50 125 MET A N 1
ATOM 1026 C CA . MET A 1 125 ? 7.654 -8.138 -8.323 1.00 88.50 125 MET A CA 1
ATOM 1027 C C . MET A 1 125 ? 7.160 -6.725 -8.659 1.00 88.50 125 MET A C 1
ATOM 1029 O O . MET A 1 125 ? 5.965 -6.530 -8.853 1.00 88.50 125 MET A O 1
ATOM 1033 N N . LEU A 1 126 ? 8.055 -5.745 -8.832 1.00 91.75 126 LEU A N 1
ATOM 1034 C CA . LEU A 1 126 ? 7.652 -4.396 -9.242 1.00 91.75 126 LEU A CA 1
ATOM 1035 C C . LEU A 1 126 ? 6.899 -4.397 -10.576 1.00 91.75 126 LEU A C 1
ATOM 1037 O O . LEU A 1 126 ? 5.884 -3.713 -10.693 1.00 91.75 126 LEU A O 1
ATOM 1041 N N . LEU A 1 127 ? 7.374 -5.160 -11.567 1.00 93.50 127 LEU A N 1
ATOM 1042 C CA . LEU A 1 127 ? 6.696 -5.292 -12.860 1.00 93.50 127 LEU A CA 1
ATOM 1043 C C . LEU A 1 127 ? 5.328 -5.970 -12.718 1.00 93.50 127 LEU A C 1
ATOM 1045 O O . LEU A 1 127 ? 4.365 -5.548 -13.356 1.00 93.50 127 LEU A O 1
ATOM 1049 N N . GLU A 1 128 ? 5.223 -6.992 -11.867 1.00 91.88 128 GLU A N 1
ATOM 1050 C CA . GLU A 1 128 ? 3.959 -7.675 -11.585 1.00 91.88 128 GLU A CA 1
ATOM 1051 C C . GLU A 1 128 ? 2.939 -6.711 -10.965 1.00 91.88 128 GLU A C 1
ATOM 1053 O O . GLU A 1 128 ? 1.815 -6.592 -11.456 1.00 91.88 128 GLU A O 1
ATOM 1058 N N . HIS A 1 129 ? 3.353 -5.939 -9.960 1.00 92.94 129 HIS A N 1
ATOM 1059 C CA . HIS A 1 129 ? 2.518 -4.910 -9.347 1.00 92.94 129 HIS A CA 1
ATOM 1060 C C . HIS A 1 129 ? 2.134 -3.807 -10.347 1.00 92.94 129 HIS A C 1
ATOM 1062 O O . HIS A 1 129 ? 0.968 -3.412 -10.411 1.00 92.94 129 HIS A O 1
ATOM 1068 N N . ALA A 1 130 ? 3.076 -3.360 -11.183 1.00 95.62 130 ALA A N 1
ATOM 1069 C CA . ALA A 1 130 ? 2.835 -2.342 -12.206 1.00 95.62 130 ALA A CA 1
ATOM 1070 C C . ALA A 1 130 ? 1.867 -2.804 -13.306 1.00 95.62 130 ALA A C 1
ATOM 1072 O O . ALA A 1 130 ? 1.252 -1.975 -13.971 1.00 95.62 130 ALA A O 1
ATOM 1073 N N . SER A 1 131 ? 1.702 -4.118 -13.493 1.00 95.06 131 SER A N 1
ATOM 1074 C CA . SER A 1 131 ? 0.710 -4.671 -14.421 1.00 95.06 131 SER A CA 1
ATOM 1075 C C . SER A 1 131 ? -0.733 -4.574 -13.907 1.00 95.06 131 SER A C 1
ATOM 1077 O O . SER A 1 131 ? -1.672 -4.742 -14.686 1.00 95.06 131 SER A O 1
ATOM 1079 N N . LYS A 1 132 ? -0.922 -4.323 -12.603 1.00 95.00 132 LYS A N 1
ATOM 1080 C CA . LYS A 1 132 ? -2.237 -4.293 -11.945 1.00 95.00 132 LYS A CA 1
ATOM 1081 C C . LYS A 1 132 ? -2.690 -2.883 -11.592 1.00 95.00 132 LYS A C 1
ATOM 1083 O O . LYS A 1 132 ? -3.872 -2.580 -11.734 1.00 95.00 132 LYS A O 1
ATOM 1088 N N . TYR A 1 133 ? -1.777 -2.044 -11.111 1.00 96.06 133 TYR A N 1
ATOM 1089 C CA . TYR A 1 133 ? -2.079 -0.693 -10.645 1.00 96.06 133 TYR A CA 1
ATOM 1090 C C . TYR A 1 133 ? -0.850 0.224 -10.760 1.00 96.06 133 TYR A C 1
ATOM 1092 O O . TYR A 1 133 ? 0.220 -0.189 -11.208 1.00 96.06 133 TYR A O 1
ATOM 1100 N N . ASN A 1 134 ? -0.986 1.490 -10.362 1.00 97.50 134 ASN A N 1
ATOM 1101 C CA . ASN A 1 134 ? 0.067 2.489 -10.543 1.00 97.50 134 ASN A CA 1
ATOM 1102 C C . ASN A 1 134 ? 1.230 2.275 -9.563 1.00 97.50 134 ASN A C 1
ATOM 1104 O O . ASN A 1 134 ? 1.083 2.440 -8.349 1.00 97.50 134 ASN A O 1
ATOM 1108 N N . VAL A 1 135 ? 2.407 1.950 -10.094 1.00 97.06 135 VAL A N 1
ATOM 1109 C CA . VAL A 1 135 ? 3.606 1.673 -9.297 1.00 97.06 135 VAL A CA 1
ATOM 1110 C C . VAL A 1 135 ? 4.716 2.659 -9.615 1.00 97.06 135 VAL A C 1
ATOM 1112 O O . VAL A 1 135 ? 5.056 2.890 -10.776 1.00 97.06 135 VAL A O 1
ATOM 1115 N N . PHE A 1 136 ? 5.327 3.173 -8.555 1.00 97.69 136 PHE A N 1
ATOM 1116 C CA . PHE A 1 136 ? 6.487 4.045 -8.599 1.00 97.69 136 PHE A CA 1
ATOM 1117 C C . PHE A 1 136 ? 7.620 3.467 -7.754 1.00 97.69 136 PHE A C 1
ATOM 1119 O O . PHE A 1 136 ? 7.376 2.765 -6.770 1.00 97.69 136 PHE A O 1
ATOM 1126 N N . ALA A 1 137 ? 8.859 3.794 -8.108 1.00 96.31 137 ALA A N 1
ATOM 1127 C CA . ALA A 1 137 ? 10.039 3.467 -7.317 1.00 96.31 137 ALA A CA 1
ATOM 1128 C C . ALA A 1 137 ? 10.849 4.722 -6.973 1.00 96.31 137 ALA A C 1
ATOM 1130 O O . ALA A 1 137 ? 10.955 5.642 -7.782 1.00 96.31 137 ALA A O 1
ATOM 1131 N N . MET A 1 138 ? 11.444 4.743 -5.783 1.00 95.56 138 MET A N 1
ATOM 1132 C CA . MET A 1 138 ? 12.310 5.817 -5.285 1.00 95.56 138 MET A CA 1
ATOM 1133 C C . MET A 1 138 ? 13.449 5.216 -4.445 1.00 95.56 138 MET A C 1
ATOM 1135 O O . MET A 1 138 ? 13.320 4.115 -3.909 1.00 95.56 138 MET A O 1
ATOM 1139 N N . SER A 1 139 ? 14.576 5.919 -4.296 1.00 94.81 139 SER A N 1
ATOM 1140 C CA . SER A 1 139 ? 15.604 5.518 -3.328 1.00 94.81 139 SER A CA 1
ATOM 1141 C C . SER A 1 139 ? 15.366 6.105 -1.941 1.00 94.81 139 SER A C 1
ATOM 1143 O O . SER A 1 139 ? 14.966 7.259 -1.779 1.00 94.81 139 SER A O 1
ATOM 1145 N N . TYR A 1 140 ? 15.700 5.326 -0.914 1.00 93.88 140 TYR A N 1
ATOM 1146 C CA . TYR A 1 140 ? 15.603 5.742 0.486 1.00 93.88 140 TYR A CA 1
ATOM 1147 C C . TYR A 1 140 ? 16.375 7.037 0.765 1.00 93.88 140 TYR A C 1
ATOM 1149 O O . TYR A 1 140 ? 15.906 7.907 1.490 1.00 93.88 140 TYR A O 1
ATOM 1157 N N . LYS A 1 141 ? 17.556 7.199 0.156 1.00 92.75 141 LYS A N 1
ATOM 1158 C CA . LYS A 1 141 ? 18.387 8.402 0.304 1.00 92.75 141 LYS A CA 1
ATOM 1159 C C . LYS A 1 141 ? 17.662 9.665 -0.177 1.00 92.75 141 LYS A C 1
ATOM 1161 O O . LYS A 1 141 ? 17.771 10.712 0.463 1.00 92.75 141 LYS A O 1
ATOM 1166 N N . LEU A 1 142 ? 16.932 9.582 -1.292 1.00 93.69 142 LEU A N 1
ATOM 1167 C CA . LEU A 1 142 ? 16.120 10.696 -1.784 1.00 93.69 142 LEU A CA 1
ATOM 1168 C C . LEU A 1 142 ? 14.936 10.954 -0.854 1.00 93.69 142 LEU A C 1
ATOM 1170 O O . LEU A 1 142 ? 14.728 12.104 -0.468 1.00 93.69 142 LEU A O 1
ATOM 1174 N N . LEU A 1 143 ? 14.241 9.896 -0.418 1.00 94.81 143 LEU A N 1
ATOM 1175 C CA . LEU A 1 143 ? 13.141 10.023 0.538 1.00 94.81 143 LEU A CA 1
ATOM 1176 C C . LEU A 1 143 ? 13.592 10.755 1.812 1.00 94.81 143 LEU A C 1
ATOM 1178 O O . LEU A 1 143 ? 13.031 11.787 2.169 1.00 94.81 143 LEU A O 1
ATOM 1182 N N . ALA A 1 144 ? 14.664 10.273 2.439 1.00 93.44 144 ALA A N 1
ATOM 1183 C CA . ALA A 1 144 ? 15.186 10.806 3.693 1.00 93.44 144 ALA A CA 1
ATOM 1184 C C . ALA A 1 144 ? 15.747 12.231 3.586 1.00 93.44 144 ALA A C 1
ATOM 1186 O O . ALA A 1 144 ? 15.770 12.950 4.579 1.00 93.44 144 ALA A O 1
ATOM 1187 N N . SER A 1 145 ? 16.208 12.656 2.406 1.00 93.31 145 SER A N 1
ATOM 1188 C CA . SER A 1 145 ? 16.764 14.005 2.225 1.00 93.31 145 SER A CA 1
ATOM 1189 C C . SER A 1 145 ? 15.722 15.060 1.850 1.00 93.31 145 SER A C 1
ATOM 1191 O O . SER A 1 145 ? 15.917 16.231 2.172 1.00 93.31 145 SER A O 1
ATOM 1193 N N . LYS A 1 146 ? 14.636 14.676 1.168 1.00 93.94 146 LYS A N 1
ATOM 1194 C CA . LYS A 1 146 ? 13.636 15.616 0.628 1.00 93.94 146 LYS A CA 1
ATOM 1195 C C . LYS A 1 146 ? 12.281 15.571 1.329 1.00 93.94 146 LYS A C 1
ATOM 1197 O O . LYS A 1 146 ? 11.528 16.539 1.243 1.00 93.94 146 LYS A O 1
ATOM 1202 N N . TYR A 1 147 ? 11.972 14.476 2.015 1.00 93.06 147 TYR A N 1
ATOM 1203 C CA . TYR A 1 147 ? 10.659 14.210 2.598 1.00 93.06 147 TYR A CA 1
ATOM 1204 C C . TYR A 1 147 ? 10.797 13.785 4.065 1.00 93.06 147 TYR A C 1
ATOM 1206 O O . TYR A 1 147 ? 10.332 12.722 4.482 1.00 93.06 147 TYR A O 1
ATOM 1214 N N . ASP A 1 148 ? 11.468 14.632 4.848 1.00 87.25 148 ASP A N 1
ATOM 1215 C CA . ASP A 1 148 ? 11.664 14.419 6.283 1.00 87.25 148 ASP A CA 1
ATOM 1216 C C . ASP A 1 148 ? 10.326 14.207 7.017 1.00 87.25 148 ASP A C 1
ATOM 1218 O O . ASP A 1 148 ? 9.304 14.803 6.671 1.00 87.25 148 ASP A O 1
ATOM 1222 N N . GLY A 1 149 ? 10.324 13.308 8.001 1.00 87.62 149 GLY A N 1
ATOM 1223 C CA . GLY A 1 149 ? 9.119 12.863 8.714 1.00 87.62 149 GLY A CA 1
ATOM 1224 C C . GLY A 1 149 ? 8.258 11.812 7.992 1.00 87.62 149 GLY A C 1
ATOM 1225 O O . GLY A 1 149 ? 7.345 11.264 8.607 1.00 87.62 149 GLY A O 1
ATOM 1226 N N . PHE A 1 150 ? 8.560 11.471 6.731 1.00 91.69 150 PHE A N 1
ATOM 1227 C CA . PHE A 1 150 ? 7.819 10.463 5.946 1.00 91.69 150 PHE A CA 1
ATOM 1228 C C . PHE A 1 150 ? 8.644 9.227 5.585 1.00 91.69 150 PHE A C 1
ATOM 1230 O O . PHE A 1 150 ? 8.252 8.426 4.739 1.00 91.69 150 PHE A O 1
ATOM 1237 N N . VAL A 1 151 ? 9.781 9.038 6.253 1.00 90.69 151 VAL A N 1
ATOM 1238 C CA . VAL A 1 151 ? 10.627 7.849 6.118 1.00 90.69 151 VAL A CA 1
ATOM 1239 C C . VAL A 1 151 ? 10.039 6.696 6.942 1.00 90.69 151 VAL A C 1
ATOM 1241 O O . VAL A 1 151 ? 10.611 6.268 7.941 1.00 90.69 151 VAL A O 1
ATOM 1244 N N . LYS A 1 152 ? 8.841 6.242 6.564 1.00 89.81 152 LYS A N 1
ATOM 1245 C CA . LYS A 1 152 ? 8.077 5.192 7.252 1.00 89.81 152 LYS A CA 1
ATOM 1246 C C . LYS A 1 152 ? 7.102 4.506 6.297 1.00 89.81 152 LYS A C 1
ATOM 1248 O O . LYS A 1 152 ? 6.678 5.109 5.318 1.00 89.81 152 LYS A O 1
ATOM 1253 N N . ASP A 1 153 ? 6.713 3.279 6.619 1.00 90.56 153 ASP A N 1
ATOM 1254 C CA . ASP A 1 153 ? 5.658 2.553 5.915 1.00 90.56 153 ASP A CA 1
ATOM 1255 C C . ASP A 1 153 ? 4.267 3.080 6.305 1.00 90.56 153 ASP A C 1
ATOM 1257 O O . ASP A 1 153 ? 3.908 3.103 7.489 1.00 90.56 153 ASP A O 1
ATOM 1261 N N . PHE A 1 154 ? 3.465 3.483 5.317 1.00 94.25 154 PHE A N 1
ATOM 1262 C CA . PHE A 1 154 ? 2.072 3.878 5.540 1.00 94.25 154 PHE A CA 1
ATOM 1263 C C . PHE A 1 154 ? 1.202 3.724 4.288 1.00 94.25 154 PHE A C 1
ATOM 1265 O O . PHE A 1 154 ? 1.678 3.602 3.159 1.00 94.25 154 PHE A O 1
ATOM 1272 N N . SER A 1 155 ? -0.111 3.728 4.489 1.00 95.94 155 SER A N 1
ATOM 1273 C CA . SER A 1 155 ? -1.124 3.649 3.440 1.00 95.94 155 SER A CA 1
ATOM 1274 C C . SER A 1 155 ? -2.274 4.598 3.746 1.00 95.94 155 SER A C 1
ATOM 1276 O O . SER A 1 155 ? -2.789 4.610 4.855 1.00 95.94 155 SER A O 1
ATOM 1278 N N . VAL A 1 156 ? -2.728 5.352 2.755 1.00 97.94 156 VAL A N 1
ATOM 1279 C CA . VAL A 1 156 ? -4.035 6.007 2.777 1.00 97.94 156 VAL A CA 1
ATOM 1280 C C . VAL A 1 156 ? -5.015 5.077 2.077 1.00 97.94 156 VAL A C 1
ATOM 1282 O O . VAL A 1 156 ? -4.823 4.726 0.912 1.00 97.94 156 VAL A O 1
ATOM 1285 N N . ILE A 1 157 ? -6.034 4.633 2.805 1.00 97.62 157 ILE A N 1
ATOM 1286 C CA . ILE A 1 157 ? -7.053 3.704 2.319 1.00 97.62 157 ILE A CA 1
ATOM 1287 C C . ILE A 1 157 ? -8.346 4.487 2.134 1.00 97.62 157 ILE A C 1
ATOM 1289 O O . ILE A 1 157 ? -8.814 5.143 3.063 1.00 97.62 157 ILE A O 1
ATOM 1293 N N . GLU A 1 158 ? -8.927 4.406 0.944 1.00 97.56 158 GLU A N 1
ATOM 1294 C CA . GLU A 1 158 ? -10.153 5.098 0.573 1.00 97.56 158 GLU A CA 1
ATOM 1295 C C . GLU A 1 158 ? -11.280 4.111 0.282 1.00 97.56 158 GLU A C 1
ATOM 1297 O O . GLU A 1 158 ? -11.130 3.202 -0.533 1.00 97.56 158 GLU A O 1
ATOM 1302 N N . VAL A 1 159 ? -12.436 4.331 0.906 1.00 94.06 159 VAL A N 1
ATOM 1303 C CA . VAL A 1 159 ? -13.675 3.586 0.671 1.00 94.06 159 VAL A CA 1
ATOM 1304 C C . VAL A 1 159 ? -14.819 4.583 0.532 1.00 94.06 159 VAL A C 1
ATOM 1306 O O . VAL A 1 159 ? -15.091 5.355 1.449 1.00 94.06 159 VAL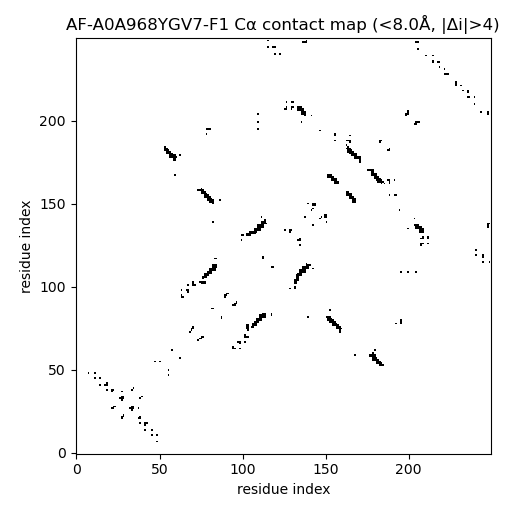 A O 1
ATOM 1309 N N . SER A 1 160 ? -15.523 4.562 -0.604 1.00 90.56 160 SER A N 1
ATOM 1310 C CA . SER A 1 160 ? -16.703 5.413 -0.856 1.00 90.56 160 SER A CA 1
ATOM 1311 C C . SER A 1 160 ? -16.475 6.909 -0.554 1.00 90.56 160 SER A C 1
ATOM 1313 O O . SER A 1 160 ? -17.341 7.577 0.007 1.00 90.56 160 SER A O 1
ATOM 1315 N N . GLY A 1 161 ? -15.288 7.429 -0.889 1.00 88.19 161 GLY A N 1
ATOM 1316 C CA . GLY A 1 161 ? -14.893 8.827 -0.664 1.00 88.19 161 GLY A CA 1
ATOM 1317 C C . GLY A 1 161 ? -14.443 9.161 0.765 1.00 88.19 161 GLY A C 1
ATOM 1318 O O . GLY A 1 161 ? -14.006 10.281 1.014 1.00 88.19 161 GLY A O 1
ATOM 1319 N N . SER A 1 162 ? -14.516 8.208 1.698 1.00 92.38 162 SER A N 1
ATOM 1320 C CA . SER A 1 162 ? -13.969 8.340 3.054 1.00 92.38 162 SER A CA 1
ATOM 1321 C C . SER A 1 162 ? -12.561 7.757 3.104 1.00 92.38 162 SER A C 1
ATOM 1323 O O . SER A 1 162 ? -12.306 6.730 2.476 1.00 92.38 162 SER A O 1
ATOM 1325 N N . LYS A 1 163 ? -11.651 8.389 3.852 1.00 95.31 163 LYS A N 1
ATOM 1326 C CA . LYS A 1 163 ? -10.236 7.999 3.903 1.00 95.31 163 LYS A CA 1
ATOM 1327 C C . LYS A 1 163 ? -9.762 7.747 5.327 1.00 95.31 163 LYS A C 1
ATOM 1329 O O . LYS A 1 163 ? -10.211 8.406 6.259 1.00 95.31 163 LYS A O 1
ATOM 1334 N N . VAL A 1 164 ? -8.822 6.820 5.466 1.00 95.31 164 VAL A N 1
ATOM 1335 C CA . VAL A 1 164 ? -8.118 6.533 6.718 1.00 95.31 164 VAL A CA 1
ATOM 1336 C C . VAL A 1 164 ? -6.627 6.369 6.442 1.00 95.31 164 VAL A C 1
ATOM 1338 O O . VAL A 1 164 ? -6.237 5.797 5.423 1.00 95.31 164 VAL A O 1
ATOM 1341 N N . LEU A 1 165 ? -5.790 6.863 7.349 1.00 96.62 165 LEU A N 1
ATOM 1342 C CA . LEU A 1 165 ? -4.353 6.615 7.340 1.00 96.62 165 LEU A CA 1
ATOM 1343 C C . LEU A 1 165 ? -4.076 5.336 8.125 1.00 96.62 165 LEU A C 1
ATOM 1345 O O . LEU A 1 165 ? -4.374 5.281 9.309 1.00 96.62 165 LEU A O 1
ATOM 1349 N N . ALA A 1 166 ? -3.478 4.338 7.492 1.00 95.56 166 ALA A N 1
ATOM 1350 C CA . ALA A 1 166 ? -2.902 3.170 8.136 1.00 95.56 166 ALA A CA 1
ATOM 1351 C C . ALA A 1 166 ? -1.378 3.335 8.216 1.00 95.56 166 ALA A C 1
ATOM 1353 O O . ALA A 1 166 ? -0.708 3.364 7.186 1.00 95.56 166 ALA A O 1
ATOM 1354 N N . GLU A 1 167 ? -0.816 3.428 9.417 1.00 93.25 167 GLU A N 1
ATOM 1355 C CA . GLU A 1 167 ? 0.630 3.545 9.619 1.00 93.25 167 GLU A CA 1
ATOM 1356 C C . GLU A 1 167 ? 1.159 2.538 10.634 1.00 93.25 167 GLU A C 1
ATOM 1358 O O . GLU A 1 167 ? 0.499 2.206 11.622 1.00 93.25 167 GLU A O 1
ATOM 1363 N N . TYR A 1 168 ? 2.367 2.040 10.391 1.00 89.50 168 TYR A N 1
ATOM 1364 C CA . TYR A 1 168 ? 3.030 1.158 11.337 1.00 89.50 168 TYR A CA 1
ATOM 1365 C C . TYR A 1 168 ? 3.618 1.968 12.491 1.00 89.50 168 TYR A C 1
ATOM 1367 O O . TYR A 1 168 ? 4.364 2.922 12.283 1.00 89.50 168 TYR A O 1
ATOM 1375 N N . ILE A 1 169 ? 3.308 1.548 13.715 1.00 87.38 169 ILE A N 1
ATOM 1376 C CA . ILE A 1 169 ? 3.842 2.135 14.940 1.00 87.38 169 ILE A CA 1
ATOM 1377 C C . ILE A 1 169 ? 4.773 1.125 15.591 1.00 87.38 169 ILE A C 1
ATOM 1379 O O . ILE A 1 169 ? 4.392 -0.024 15.856 1.00 87.38 169 ILE A O 1
ATOM 1383 N N . GLU A 1 170 ? 5.999 1.580 15.835 1.00 79.62 170 GLU A N 1
ATOM 1384 C CA . GLU A 1 170 ? 7.012 0.802 16.531 1.00 79.62 170 GLU A CA 1
ATOM 1385 C C . GLU A 1 170 ? 6.542 0.440 17.951 1.00 79.62 170 GLU A C 1
ATOM 1387 O O . GLU A 1 170 ? 5.826 1.219 18.591 1.00 79.62 170 GLU A O 1
ATOM 1392 N N . PRO A 1 171 ? 6.902 -0.758 18.438 1.00 75.62 171 PRO A N 1
ATOM 1393 C CA . PRO A 1 171 ? 6.531 -1.207 19.769 1.00 75.62 171 PRO A CA 1
ATOM 1394 C C . PRO A 1 171 ? 7.001 -0.217 20.843 1.00 75.62 171 PRO A C 1
ATOM 1396 O O . PRO A 1 171 ? 8.126 0.283 20.794 1.00 75.62 171 PRO A O 1
ATOM 1399 N N . ASP A 1 172 ? 6.138 0.066 21.821 1.00 68.88 172 ASP A N 1
ATOM 1400 C CA . ASP A 1 172 ? 6.541 0.827 23.004 1.00 68.88 172 ASP A CA 1
ATOM 1401 C C . ASP A 1 172 ? 7.369 -0.056 23.958 1.00 68.88 172 ASP A C 1
ATOM 1403 O O . ASP A 1 172 ? 7.426 -1.278 23.822 1.00 68.88 172 ASP A O 1
ATOM 1407 N N . GLU A 1 173 ? 8.019 0.546 24.959 1.00 63.78 173 GLU A N 1
ATOM 1408 C CA . GLU A 1 173 ? 8.867 -0.191 25.915 1.00 63.78 173 GLU A CA 1
ATOM 1409 C C . GLU A 1 173 ? 8.122 -1.309 26.680 1.00 63.78 173 GLU A C 1
ATOM 1411 O O . GLU A 1 173 ? 8.757 -2.160 27.304 1.00 63.78 173 GLU A O 1
ATOM 1416 N N . LYS A 1 174 ? 6.781 -1.319 26.658 1.00 63.16 174 LYS A N 1
ATOM 1417 C CA . LYS A 1 174 ? 5.929 -2.259 27.402 1.00 63.16 174 LYS A CA 1
ATOM 1418 C C . LYS A 1 174 ? 5.350 -3.369 26.524 1.00 63.16 174 LYS A C 1
ATOM 1420 O O . LYS A 1 174 ? 5.064 -4.450 27.033 1.00 63.16 174 LYS A O 1
ATOM 1425 N N . SER A 1 175 ? 5.177 -3.123 25.233 1.00 62.12 175 SER A N 1
ATOM 1426 C CA . SER A 1 175 ? 4.608 -4.037 24.253 1.00 62.12 175 SER A CA 1
ATOM 1427 C C . SER A 1 175 ? 5.642 -4.306 23.177 1.00 62.12 175 SER A C 1
ATOM 1429 O O . SER A 1 175 ? 5.847 -3.479 22.306 1.00 62.12 175 SER A O 1
ATOM 1431 N N . GLN A 1 176 ? 6.223 -5.507 23.161 1.00 72.62 176 GLN A N 1
ATOM 1432 C CA . GLN A 1 176 ? 7.124 -5.947 22.084 1.00 72.62 176 GLN A CA 1
ATOM 1433 C C . GLN A 1 176 ? 6.405 -6.197 20.742 1.00 72.62 176 GLN A C 1
ATOM 1435 O O . GLN A 1 176 ? 7.024 -6.642 19.777 1.00 72.62 176 GLN A O 1
ATOM 1440 N N . VAL A 1 177 ? 5.093 -5.957 20.669 1.00 78.06 177 VAL A N 1
ATOM 1441 C CA . VAL A 1 177 ? 4.281 -6.212 19.479 1.00 78.06 177 VAL A CA 1
ATOM 1442 C C . VAL A 1 177 ? 4.144 -4.931 18.667 1.00 78.06 177 VAL A C 1
ATOM 1444 O O . VAL A 1 177 ? 3.569 -3.947 19.131 1.00 78.06 177 VAL A O 1
ATOM 1447 N N . LYS A 1 178 ? 4.632 -4.974 17.426 1.00 84.44 178 LYS A N 1
ATOM 1448 C CA . LYS A 1 178 ? 4.425 -3.926 16.425 1.00 84.44 178 LYS A CA 1
ATOM 1449 C C . LYS A 1 178 ? 2.938 -3.798 16.083 1.00 84.44 178 LYS A C 1
ATOM 1451 O O . LYS A 1 178 ? 2.249 -4.808 15.905 1.00 84.44 178 LYS A O 1
ATOM 1456 N N . THR A 1 179 ? 2.442 -2.572 15.945 1.00 89.12 179 THR A N 1
ATOM 1457 C CA . THR A 1 179 ? 1.022 -2.308 15.657 1.00 89.12 179 THR A CA 1
ATOM 1458 C C . THR A 1 179 ? 0.849 -1.506 14.374 1.00 89.12 179 THR A C 1
ATOM 1460 O O . THR A 1 179 ? 1.776 -0.837 13.926 1.00 89.12 179 THR A O 1
ATOM 1463 N N . ILE A 1 180 ? -0.331 -1.598 13.766 1.00 91.62 180 ILE A N 1
ATOM 1464 C CA . ILE A 1 180 ? -0.796 -0.656 12.747 1.00 91.62 180 ILE A CA 1
ATOM 1465 C C . ILE A 1 180 ? -1.838 0.259 13.408 1.00 91.62 180 ILE A C 1
ATOM 1467 O O . ILE A 1 180 ? -2.726 -0.225 14.120 1.00 91.62 180 ILE A O 1
ATOM 1471 N N . ARG A 1 181 ? -1.715 1.572 13.210 1.00 92.00 181 ARG A N 1
ATOM 1472 C CA . ARG A 1 181 ? -2.706 2.576 13.606 1.00 92.00 181 ARG A CA 1
ATOM 1473 C C . ARG A 1 181 ? -3.487 3.028 12.386 1.00 92.00 181 ARG A C 1
ATOM 1475 O O . ARG A 1 181 ? -2.891 3.409 11.390 1.00 92.00 181 ARG A O 1
ATOM 1482 N N . PHE A 1 182 ? -4.803 3.026 12.514 1.00 92.88 182 PHE A N 1
ATOM 1483 C CA . PHE A 1 182 ? -5.767 3.607 11.597 1.00 92.88 182 PHE A CA 1
ATOM 1484 C C . PHE A 1 182 ? -6.233 4.949 12.156 1.00 92.88 182 PHE A C 1
ATOM 1486 O O . PHE A 1 182 ? -6.930 4.955 13.167 1.00 92.88 182 PHE A O 1
ATOM 1493 N N . ALA A 1 183 ? -5.851 6.057 11.531 1.00 92.12 183 ALA A N 1
ATOM 1494 C CA . ALA A 1 183 ? -6.217 7.411 11.933 1.00 92.12 183 ALA A CA 1
ATOM 1495 C C . ALA A 1 183 ? -7.214 8.022 10.943 1.00 92.12 183 ALA A C 1
ATOM 1497 O O . ALA A 1 183 ? -6.987 8.001 9.730 1.00 92.12 183 ALA A O 1
ATOM 1498 N N . ALA A 1 184 ? -8.313 8.569 11.464 1.00 90.00 184 ALA A N 1
ATOM 1499 C CA . ALA A 1 184 ? -9.359 9.219 10.668 1.00 90.00 184 ALA A CA 1
ATOM 1500 C C . ALA A 1 184 ? -9.279 10.759 10.689 1.00 90.00 184 ALA A C 1
ATOM 1502 O O . ALA A 1 184 ? -10.138 11.421 10.106 1.00 90.00 184 ALA A O 1
ATOM 1503 N N . ASP A 1 185 ? -8.277 11.344 11.360 1.00 90.88 185 ASP A N 1
ATOM 1504 C CA . ASP A 1 185 ? -8.067 12.796 11.352 1.00 90.88 185 ASP A CA 1
ATOM 1505 C C . ASP A 1 185 ? -7.793 13.283 9.924 1.00 90.88 185 ASP A C 1
ATOM 1507 O O . ASP A 1 185 ? -6.814 12.893 9.284 1.00 90.88 185 ASP A O 1
ATOM 1511 N N . THR A 1 186 ? -8.672 14.145 9.412 1.00 91.56 186 THR A N 1
ATOM 1512 C CA . THR A 1 186 ? -8.643 14.540 8.000 1.00 91.56 186 THR A CA 1
ATOM 1513 C C . THR A 1 186 ? -7.370 15.290 7.636 1.00 91.56 186 THR A C 1
ATOM 1515 O O . THR A 1 186 ? -6.858 15.099 6.539 1.00 91.56 186 THR A O 1
ATOM 1518 N N . LYS A 1 187 ? -6.819 16.103 8.547 1.00 94.25 187 LYS A N 1
ATOM 1519 C CA . LYS A 1 187 ? -5.587 16.858 8.280 1.00 94.25 187 LYS A CA 1
ATOM 1520 C C . LYS A 1 187 ? -4.398 15.919 8.192 1.00 94.25 187 LYS A C 1
ATOM 1522 O O . LYS A 1 187 ? -3.560 16.081 7.312 1.00 94.25 187 LYS A O 1
ATOM 1527 N N . GLU A 1 188 ? -4.317 14.947 9.094 1.00 94.25 188 GLU A N 1
ATOM 1528 C CA . GLU A 1 188 ? -3.251 13.955 9.064 1.00 94.25 188 GLU A CA 1
ATOM 1529 C C . GLU A 1 188 ? -3.314 13.104 7.789 1.00 94.25 188 GLU A C 1
ATOM 1531 O O . GLU A 1 188 ? -2.291 12.926 7.121 1.00 94.25 188 GLU A O 1
ATOM 1536 N N . VAL A 1 189 ? -4.507 12.635 7.413 1.00 96.06 189 VAL A N 1
ATOM 1537 C CA . VAL A 1 189 ? -4.729 11.885 6.168 1.00 96.06 189 VAL A CA 1
ATOM 1538 C C . VAL A 1 189 ? -4.333 12.715 4.945 1.00 96.06 189 VAL A C 1
ATOM 1540 O O . VAL A 1 189 ? -3.564 12.2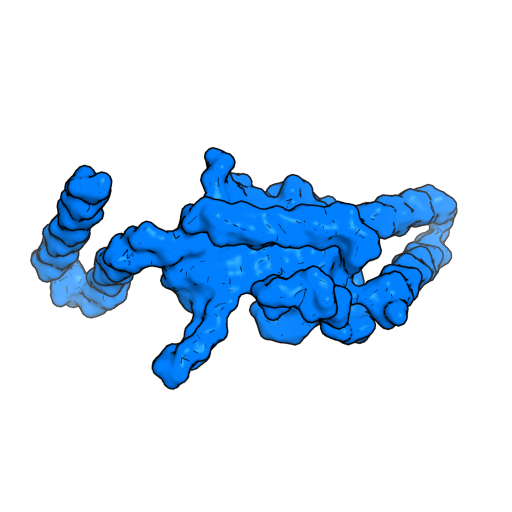39 4.109 1.00 96.06 189 VAL A O 1
ATOM 1543 N N . GLU A 1 190 ? -4.806 13.961 4.855 1.00 96.38 190 GLU A N 1
ATOM 1544 C CA . GLU A 1 190 ? -4.492 14.878 3.752 1.00 96.38 190 GLU A CA 1
ATOM 1545 C C . GLU A 1 190 ? -2.987 15.126 3.633 1.00 96.38 190 GLU A C 1
ATOM 1547 O O . GLU A 1 190 ? -2.441 15.075 2.533 1.00 96.38 190 GLU A O 1
ATOM 1552 N N . VAL A 1 191 ? -2.294 15.353 4.753 1.00 96.75 191 VAL A N 1
ATOM 1553 C CA . VAL A 1 191 ? -0.842 15.571 4.776 1.00 96.75 191 VAL A CA 1
ATOM 1554 C C . VAL A 1 191 ? -0.084 14.375 4.191 1.00 96.75 191 VAL A C 1
ATOM 1556 O O . VAL A 1 191 ? 0.819 14.567 3.373 1.00 96.75 191 VAL A O 1
ATOM 1559 N N . HIS A 1 192 ? -0.456 13.150 4.569 1.00 97.00 192 HIS A N 1
ATOM 1560 C CA . HIS A 1 192 ? 0.174 11.928 4.060 1.00 97.00 192 HIS A CA 1
ATOM 1561 C C . HIS A 1 192 ? -0.153 11.679 2.583 1.00 97.00 192 HIS A C 1
ATOM 1563 O O . HIS A 1 192 ? 0.736 11.334 1.802 1.00 97.00 192 HIS A O 1
ATOM 1569 N N . GLU A 1 193 ? -1.401 11.904 2.174 1.00 95.94 193 GLU A N 1
ATOM 1570 C CA . GLU A 1 193 ? -1.815 11.767 0.779 1.00 95.94 193 GLU A CA 1
ATOM 1571 C C . GLU A 1 193 ? -1.114 12.786 -0.128 1.00 95.94 193 GLU A C 1
ATOM 1573 O O . GLU A 1 193 ? -0.533 12.412 -1.149 1.00 95.94 193 GLU A O 1
ATOM 1578 N N . CYS A 1 194 ? -1.093 14.062 0.272 1.00 95.88 194 CYS A N 1
ATOM 1579 C CA . CYS A 1 194 ? -0.398 15.121 -0.459 1.00 95.88 194 CYS A CA 1
ATOM 1580 C C . CYS A 1 194 ? 1.087 14.803 -0.590 1.00 95.88 194 CYS A C 1
ATOM 1582 O O . CYS A 1 194 ? 1.678 15.055 -1.634 1.00 95.88 194 CYS A O 1
ATOM 1584 N N . LYS A 1 195 ? 1.693 14.193 0.434 1.00 95.88 195 LYS A N 1
ATOM 1585 C CA . LYS A 1 195 ? 3.097 13.801 0.376 1.00 95.88 195 LYS A CA 1
ATOM 1586 C C . LYS A 1 195 ? 3.371 12.723 -0.667 1.00 95.88 195 LYS A C 1
ATOM 1588 O O . LYS A 1 195 ? 4.346 12.844 -1.405 1.00 95.88 195 LYS A O 1
ATOM 1593 N N . ILE A 1 196 ? 2.521 11.700 -0.766 1.00 96.44 196 ILE A N 1
ATOM 1594 C CA . ILE A 1 196 ? 2.645 10.703 -1.838 1.00 96.44 196 ILE A CA 1
ATOM 1595 C C . ILE A 1 196 ? 2.436 11.376 -3.198 1.00 96.44 196 ILE A C 1
ATOM 1597 O O . ILE A 1 196 ? 3.199 11.117 -4.129 1.00 96.44 196 ILE A O 1
ATOM 1601 N N . GLN A 1 197 ? 1.471 12.291 -3.305 1.00 96.19 197 GLN A N 1
ATOM 1602 C CA . GLN A 1 197 ? 1.224 13.020 -4.544 1.00 96.19 197 GLN A CA 1
ATOM 1603 C C . GLN A 1 197 ? 2.420 13.898 -4.961 1.00 96.19 197 GLN A C 1
ATOM 1605 O O . GLN A 1 197 ? 2.782 13.925 -6.138 1.00 96.19 197 GLN A O 1
ATOM 1610 N N . ASP A 1 198 ? 3.069 14.570 -4.006 1.00 96.19 198 ASP A N 1
ATOM 1611 C CA . ASP A 1 198 ? 4.307 15.326 -4.220 1.00 96.19 198 ASP A CA 1
ATOM 1612 C C . ASP A 1 198 ? 5.421 14.412 -4.744 1.00 96.19 198 ASP A C 1
ATOM 1614 O O . ASP A 1 198 ? 6.155 14.793 -5.655 1.00 96.19 198 ASP A O 1
ATOM 1618 N N . ILE A 1 199 ? 5.553 13.208 -4.175 1.00 95.62 199 ILE A N 1
ATOM 1619 C CA . ILE A 1 199 ? 6.555 12.219 -4.586 1.00 95.62 199 ILE A CA 1
ATOM 1620 C C . ILE A 1 199 ? 6.310 11.778 -6.031 1.00 95.62 199 ILE A C 1
ATOM 1622 O O . ILE A 1 199 ? 7.227 11.868 -6.845 1.00 95.62 199 ILE A O 1
ATOM 1626 N N . ILE A 1 200 ? 5.094 11.355 -6.384 1.00 95.19 200 ILE A N 1
ATOM 1627 C CA . ILE A 1 200 ? 4.813 10.823 -7.730 1.00 95.19 200 ILE A CA 1
ATOM 1628 C C . ILE A 1 200 ? 4.796 11.904 -8.820 1.00 95.19 200 ILE A C 1
ATOM 1630 O O . ILE A 1 200 ? 5.055 11.602 -9.980 1.00 95.19 200 ILE A O 1
ATOM 1634 N N . ASN A 1 201 ? 4.523 13.162 -8.458 1.00 94.25 201 ASN A N 1
ATOM 1635 C CA . ASN A 1 201 ? 4.604 14.301 -9.379 1.00 94.25 201 ASN A CA 1
ATOM 1636 C C . ASN A 1 201 ? 6.023 14.881 -9.494 1.00 94.25 201 ASN A C 1
ATOM 1638 O O . ASN A 1 201 ? 6.278 15.742 -10.341 1.00 94.25 201 ASN A O 1
ATOM 1642 N N . SER A 1 202 ? 6.944 14.459 -8.627 1.00 92.25 202 SER A N 1
ATOM 1643 C CA . SER A 1 202 ? 8.342 14.870 -8.688 1.00 92.25 202 SER A CA 1
ATOM 1644 C C . SER A 1 202 ? 9.111 14.084 -9.754 1.00 92.25 202 SER A C 1
ATOM 1646 O O . SER A 1 202 ? 8.661 13.064 -10.265 1.00 92.25 202 SER A O 1
ATOM 1648 N N . LYS A 1 203 ? 10.336 14.531 -10.048 1.00 87.75 203 LYS A N 1
ATOM 1649 C CA . LYS A 1 203 ? 11.305 13.740 -10.827 1.00 87.75 203 LYS A CA 1
ATOM 1650 C C . LYS A 1 203 ? 12.053 12.707 -9.974 1.00 87.75 203 LYS A C 1
ATOM 1652 O O . LYS A 1 203 ? 12.939 12.037 -10.489 1.00 87.75 203 LYS A O 1
ATOM 1657 N N . ASP A 1 204 ? 11.754 12.639 -8.677 1.00 87.88 204 ASP A N 1
ATOM 1658 C CA . ASP A 1 204 ? 12.490 11.822 -7.713 1.00 87.88 204 ASP A CA 1
ATOM 1659 C C . ASP A 1 204 ? 11.933 10.393 -7.608 1.00 87.88 204 ASP A C 1
ATOM 1661 O O . ASP A 1 204 ? 12.616 9.506 -7.093 1.00 87.88 204 ASP A O 1
ATOM 1665 N N . ALA A 1 205 ? 10.712 10.164 -8.103 1.00 94.06 205 ALA A N 1
ATOM 1666 C CA . ALA A 1 205 ? 10.115 8.844 -8.258 1.00 94.06 205 ALA A CA 1
ATOM 1667 C C . ALA A 1 205 ? 9.994 8.476 -9.741 1.00 94.06 205 ALA A C 1
ATOM 1669 O O . ALA A 1 205 ? 9.691 9.316 -10.586 1.00 94.06 205 ALA A O 1
ATOM 1670 N N . ILE A 1 206 ? 10.210 7.201 -10.052 1.00 95.50 206 ILE A N 1
ATOM 1671 C CA . ILE A 1 206 ? 10.153 6.670 -11.415 1.00 95.50 206 ILE A CA 1
ATOM 1672 C C . ILE A 1 206 ? 8.899 5.816 -11.566 1.00 95.50 206 ILE A C 1
ATOM 1674 O O . ILE A 1 206 ? 8.666 4.927 -10.749 1.00 95.50 206 ILE A O 1
ATOM 1678 N N . SER A 1 207 ? 8.110 6.067 -12.613 1.00 96.31 207 SER A N 1
ATOM 1679 C CA . SER A 1 207 ? 6.945 5.249 -12.975 1.00 96.31 207 SER A CA 1
ATOM 1680 C C . SER A 1 207 ? 7.395 3.894 -13.519 1.00 96.31 207 SER A C 1
ATOM 1682 O O . SER A 1 207 ? 7.994 3.827 -14.588 1.00 96.31 207 SER A O 1
ATOM 1684 N N . ILE A 1 208 ? 7.072 2.807 -12.819 1.00 96.44 208 ILE A N 1
ATOM 1685 C CA . ILE A 1 208 ? 7.378 1.445 -13.282 1.00 96.44 208 ILE A CA 1
ATOM 1686 C C . ILE A 1 208 ? 6.430 1.018 -14.407 1.00 96.44 208 ILE A C 1
ATOM 1688 O O . ILE A 1 208 ? 6.827 0.259 -15.288 1.00 96.44 208 ILE A O 1
ATOM 1692 N N . GLY A 1 209 ? 5.197 1.536 -14.430 1.00 92.56 209 GLY A N 1
ATOM 1693 C CA . GLY A 1 209 ? 4.236 1.240 -15.498 1.00 92.56 209 GLY A CA 1
ATOM 1694 C C . GLY A 1 209 ? 4.749 1.647 -16.883 1.00 92.56 209 GLY A C 1
ATOM 1695 O O . GLY A 1 209 ? 4.640 0.873 -17.828 1.00 92.56 209 GLY A O 1
ATOM 1696 N N . SER A 1 210 ? 5.404 2.807 -16.992 1.00 91.56 210 SER A N 1
ATOM 1697 C CA . SER A 1 210 ? 5.987 3.271 -18.262 1.00 91.56 210 SER A CA 1
ATOM 1698 C C . SER A 1 210 ? 7.125 2.364 -18.749 1.00 91.56 210 SER A C 1
ATOM 1700 O O . SER A 1 210 ? 7.260 2.106 -19.942 1.00 91.56 210 SER A O 1
ATOM 1702 N N . GLU A 1 211 ? 7.913 1.822 -17.822 1.00 92.25 211 GLU A N 1
ATOM 1703 C CA . GLU A 1 211 ? 9.000 0.884 -18.121 1.00 92.25 211 GLU A CA 1
ATOM 1704 C C . GLU A 1 211 ? 8.455 -0.489 -18.538 1.00 92.25 211 GLU A C 1
ATOM 1706 O O . GLU A 1 211 ? 8.970 -1.127 -19.458 1.00 92.25 211 GLU A O 1
ATOM 1711 N N . LEU A 1 212 ? 7.366 -0.937 -17.905 1.00 92.31 212 LEU A N 1
ATOM 1712 C CA . LEU A 1 212 ? 6.651 -2.148 -18.300 1.00 92.31 212 LEU A CA 1
ATOM 1713 C C . LEU A 1 212 ? 6.072 -2.020 -19.718 1.00 92.31 212 LEU A C 1
ATOM 1715 O O . LEU A 1 212 ? 6.200 -2.950 -20.517 1.00 92.31 212 LEU A O 1
ATOM 1719 N N . GLU A 1 213 ? 5.481 -0.874 -20.056 1.00 92.31 213 GLU A N 1
ATOM 1720 C CA . GLU A 1 213 ? 5.011 -0.583 -21.414 1.00 92.31 213 GLU A CA 1
ATOM 1721 C C . GLU A 1 213 ? 6.155 -0.642 -22.436 1.00 92.31 213 GLU A C 1
ATOM 1723 O O . GLU A 1 213 ? 5.986 -1.234 -23.508 1.00 92.31 213 GLU A O 1
ATOM 1728 N N . GLU A 1 214 ? 7.341 -0.116 -22.100 1.00 91.94 214 GLU A N 1
ATOM 1729 C CA . GLU A 1 214 ? 8.525 -0.228 -22.959 1.00 91.94 214 GLU A CA 1
ATOM 1730 C C . GLU A 1 214 ? 8.934 -1.696 -23.169 1.00 91.94 214 GLU A C 1
ATOM 1732 O O . GLU A 1 214 ? 9.167 -2.109 -24.313 1.00 91.94 214 GLU A O 1
ATOM 1737 N N . ILE A 1 215 ? 8.975 -2.506 -22.101 1.00 90.06 215 ILE A N 1
ATOM 1738 C CA . ILE A 1 215 ? 9.273 -3.946 -22.190 1.00 90.06 215 ILE A CA 1
ATOM 1739 C C . ILE A 1 215 ? 8.292 -4.627 -23.147 1.00 90.06 215 ILE A C 1
ATOM 1741 O O . ILE A 1 215 ? 8.721 -5.341 -24.059 1.00 90.06 215 ILE A O 1
ATOM 1745 N N . ILE A 1 216 ? 6.987 -4.402 -22.967 1.00 89.81 216 ILE A N 1
ATOM 1746 C CA . ILE A 1 216 ? 5.932 -5.020 -23.782 1.00 89.81 216 ILE A CA 1
ATOM 1747 C C . ILE A 1 216 ? 6.070 -4.596 -25.246 1.00 89.81 216 ILE A C 1
ATOM 1749 O O . ILE A 1 216 ? 6.068 -5.447 -26.139 1.00 89.81 216 ILE A O 1
ATOM 1753 N N . HIS A 1 217 ? 6.243 -3.300 -25.506 1.00 90.94 217 HIS A N 1
ATOM 1754 C CA . HIS A 1 217 ? 6.397 -2.770 -26.857 1.00 90.94 217 HIS A CA 1
ATOM 1755 C C . HIS A 1 217 ? 7.629 -3.356 -27.564 1.00 90.94 217 HIS A C 1
ATOM 1757 O O . HIS A 1 217 ? 7.544 -3.793 -28.714 1.00 90.94 217 HIS A O 1
ATOM 1763 N N . ARG A 1 218 ? 8.777 -3.437 -26.878 1.00 89.94 218 ARG A N 1
ATOM 1764 C CA . ARG A 1 218 ? 9.999 -4.043 -27.433 1.00 89.94 218 ARG A CA 1
ATOM 1765 C C . ARG A 1 218 ? 9.845 -5.550 -27.641 1.00 89.94 218 ARG A C 1
ATOM 1767 O O . ARG A 1 218 ? 10.336 -6.076 -28.640 1.00 89.94 218 ARG A O 1
ATOM 1774 N N . ALA A 1 219 ? 9.136 -6.242 -26.749 1.00 87.62 219 ALA A N 1
ATOM 1775 C CA . ALA A 1 219 ? 8.866 -7.671 -26.878 1.00 87.62 219 ALA A CA 1
ATOM 1776 C C . ALA A 1 219 ? 8.015 -7.998 -28.119 1.00 87.62 219 ALA A C 1
ATOM 1778 O O . ALA A 1 219 ? 8.305 -8.970 -28.817 1.00 87.62 219 ALA A O 1
ATOM 1779 N N . GLN A 1 220 ? 7.029 -7.159 -28.459 1.00 86.75 220 GLN A N 1
ATOM 1780 C CA . GLN A 1 220 ? 6.179 -7.331 -29.650 1.00 86.75 220 GLN A CA 1
ATOM 1781 C C . GLN A 1 220 ? 6.951 -7.265 -30.981 1.00 86.75 220 GLN A C 1
ATOM 1783 O O . GLN A 1 220 ? 6.488 -7.789 -31.993 1.00 86.75 220 GLN A O 1
ATOM 1788 N N . GLN A 1 221 ? 8.139 -6.654 -31.000 1.00 85.75 221 GLN A N 1
ATOM 1789 C CA . GLN A 1 221 ? 8.974 -6.526 -32.201 1.00 85.75 221 GLN A CA 1
ATOM 1790 C C . GLN A 1 221 ? 9.869 -7.754 -32.456 1.00 85.75 221 GLN A C 1
ATOM 179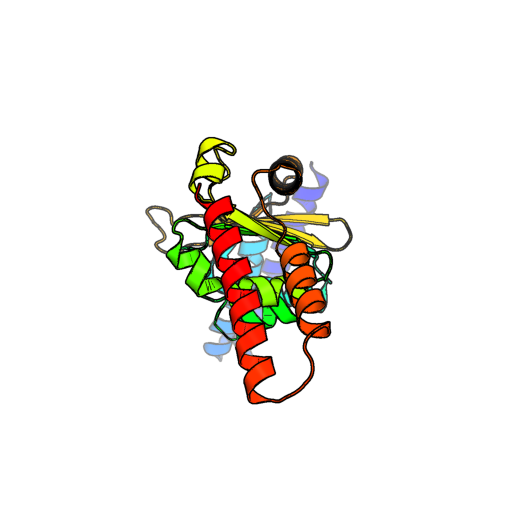2 O O . GLN A 1 221 ? 10.545 -7.844 -33.487 1.00 85.75 221 GLN A O 1
ATOM 1797 N N . ILE A 1 222 ? 9.897 -8.716 -31.531 1.00 85.06 222 ILE A N 1
ATOM 1798 C CA . ILE A 1 222 ? 10.740 -9.907 -31.625 1.00 85.06 222 ILE A CA 1
ATOM 1799 C C . ILE A 1 222 ? 10.107 -10.925 -32.587 1.00 85.06 222 ILE A C 1
ATOM 1801 O O . ILE A 1 222 ? 9.015 -11.437 -32.357 1.00 85.06 222 ILE A O 1
ATOM 1805 N N . LYS A 1 223 ? 10.832 -11.294 -33.653 1.00 77.00 223 LYS A N 1
ATOM 1806 C CA . LYS A 1 223 ? 10.446 -12.424 -34.520 1.00 77.00 223 LYS A CA 1
ATOM 1807 C C . LYS A 1 223 ? 10.570 -13.741 -33.748 1.00 77.00 223 LYS A C 1
ATOM 1809 O O . LYS A 1 223 ? 11.645 -14.046 -33.230 1.00 77.00 223 LYS A O 1
ATOM 1814 N N . ILE A 1 224 ? 9.490 -14.518 -33.709 1.00 71.94 224 ILE A N 1
ATOM 1815 C CA . ILE A 1 224 ? 9.390 -15.742 -32.908 1.00 71.94 224 ILE A CA 1
ATOM 1816 C C . ILE A 1 224 ? 10.282 -16.841 -33.505 1.00 71.94 224 ILE A C 1
ATOM 1818 O O . ILE A 1 224 ? 9.965 -17.451 -34.523 1.00 71.94 224 ILE A O 1
ATOM 1822 N N . SER A 1 225 ? 11.412 -17.088 -32.849 1.00 70.56 225 SER A N 1
ATOM 1823 C CA . SER A 1 225 ? 12.027 -18.411 -32.772 1.00 70.56 225 SER A CA 1
ATOM 1824 C C . SER A 1 225 ? 12.354 -18.678 -31.305 1.00 70.56 225 SER A C 1
ATOM 1826 O O . SER A 1 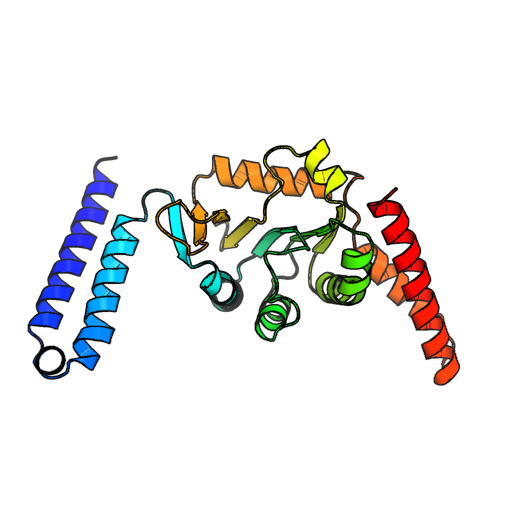225 ? 13.038 -17.872 -30.670 1.00 70.56 225 SER A O 1
ATOM 1828 N N . ASP A 1 226 ? 11.813 -19.763 -30.748 1.00 69.12 226 ASP A N 1
ATOM 1829 C CA . ASP A 1 226 ? 11.536 -19.892 -29.306 1.00 69.12 226 ASP A CA 1
ATOM 1830 C C . ASP A 1 226 ? 12.726 -19.553 -28.395 1.00 69.12 226 ASP A C 1
ATOM 1832 O O . ASP A 1 226 ? 12.604 -18.759 -27.464 1.00 69.12 226 ASP A O 1
ATOM 1836 N N . PHE A 1 227 ? 13.924 -20.058 -28.704 1.00 71.88 227 PHE A N 1
ATOM 1837 C CA . PHE A 1 227 ? 15.105 -19.816 -27.869 1.00 71.88 227 PHE A CA 1
ATOM 1838 C C . PHE A 1 227 ? 15.720 -18.417 -28.053 1.00 71.88 227 PHE A C 1
ATOM 1840 O O . PHE A 1 227 ? 16.239 -17.817 -27.109 1.00 71.88 227 PHE A O 1
ATOM 1847 N N . LYS A 1 228 ? 15.665 -17.864 -29.272 1.00 79.69 228 LYS A N 1
ATOM 1848 C CA . LYS A 1 228 ? 16.190 -16.520 -29.560 1.00 79.69 228 LYS A CA 1
ATOM 1849 C C . LYS A 1 228 ? 15.270 -15.448 -28.983 1.00 79.69 228 LYS A C 1
ATOM 1851 O O . LYS A 1 228 ? 15.758 -14.434 -28.492 1.00 79.69 228 LYS A O 1
ATOM 1856 N N . ALA A 1 229 ? 13.961 -15.692 -29.006 1.00 81.06 229 ALA A N 1
ATOM 1857 C CA . ALA A 1 229 ? 12.969 -14.784 -28.456 1.00 81.06 229 ALA A CA 1
ATOM 1858 C C . ALA A 1 229 ? 13.111 -14.631 -26.934 1.00 81.06 229 ALA A C 1
ATOM 1860 O O . ALA A 1 229 ? 13.178 -13.504 -26.448 1.00 81.06 229 ALA A O 1
ATOM 1861 N N . LEU A 1 230 ? 13.273 -15.742 -26.204 1.00 80.38 230 LEU A N 1
ATOM 1862 C CA . LEU A 1 230 ? 13.506 -15.723 -24.754 1.00 80.38 230 LEU A CA 1
ATOM 1863 C C . LEU A 1 230 ? 14.782 -14.960 -24.378 1.00 80.38 230 LEU A C 1
ATOM 1865 O O . LEU A 1 230 ? 14.766 -14.113 -23.487 1.00 80.38 230 LEU A O 1
ATOM 1869 N N . ARG A 1 231 ? 15.889 -15.210 -25.090 1.00 84.25 231 ARG A N 1
ATOM 1870 C CA . ARG A 1 231 ? 17.150 -14.494 -24.847 1.00 84.25 231 ARG A CA 1
ATOM 1871 C C . ARG A 1 231 ? 17.009 -12.987 -25.075 1.00 84.25 231 ARG A C 1
ATOM 1873 O O . ARG A 1 231 ? 17.531 -12.208 -24.284 1.00 84.25 231 ARG A O 1
ATOM 1880 N N . ASN A 1 232 ? 16.309 -12.590 -26.136 1.00 85.69 232 ASN A N 1
ATOM 1881 C CA . ASN A 1 232 ? 16.070 -11.182 -26.443 1.00 85.69 232 ASN A CA 1
ATOM 1882 C C . ASN A 1 232 ? 15.207 -10.505 -25.367 1.00 85.69 232 ASN A C 1
ATOM 1884 O O . ASN A 1 232 ? 15.497 -9.374 -24.991 1.00 85.69 232 ASN A O 1
ATOM 1888 N N . LEU A 1 233 ? 14.187 -11.193 -24.844 1.00 87.56 233 LEU A N 1
ATOM 1889 C CA . LEU A 1 233 ? 13.327 -10.659 -23.787 1.00 87.56 233 LEU A CA 1
ATOM 1890 C C . LEU A 1 233 ? 14.093 -10.450 -22.474 1.00 87.56 233 LEU A C 1
ATOM 1892 O O . LEU A 1 233 ? 14.017 -9.369 -21.895 1.00 87.56 233 LEU A O 1
ATOM 1896 N N . ASN A 1 234 ? 14.905 -11.429 -22.066 1.00 88.25 234 ASN A N 1
ATOM 1897 C CA . ASN A 1 234 ? 15.765 -11.293 -20.886 1.00 88.25 234 ASN A CA 1
ATOM 1898 C C . ASN A 1 234 ? 16.750 -10.126 -21.030 1.00 88.25 234 ASN A C 1
ATOM 1900 O O . ASN A 1 234 ? 17.009 -9.412 -20.068 1.00 88.25 234 ASN A O 1
ATOM 1904 N N . GLN A 1 235 ? 17.285 -9.908 -22.234 1.00 91.62 235 GLN A N 1
ATOM 1905 C CA . GLN A 1 235 ? 18.181 -8.785 -22.487 1.00 91.62 235 GLN A CA 1
ATOM 1906 C C . GLN A 1 235 ? 17.460 -7.433 -22.359 1.00 91.62 235 GLN A C 1
ATOM 1908 O O . GLN A 1 235 ? 18.002 -6.523 -21.740 1.00 91.62 235 GLN A O 1
ATOM 1913 N N . ILE A 1 236 ? 16.240 -7.304 -22.896 1.00 90.69 236 ILE A N 1
ATOM 1914 C CA . ILE A 1 236 ? 15.426 -6.083 -22.762 1.00 90.69 236 ILE A CA 1
ATOM 1915 C C . ILE A 1 236 ? 15.169 -5.770 -21.285 1.00 90.69 236 ILE A C 1
ATOM 1917 O O . ILE A 1 236 ? 15.383 -4.639 -20.850 1.00 90.69 236 ILE A O 1
ATOM 1921 N N . GLN A 1 237 ? 14.745 -6.774 -20.513 1.00 92.19 237 GLN A N 1
ATOM 1922 C CA . GLN A 1 237 ? 14.481 -6.604 -19.085 1.00 92.19 237 GLN A CA 1
ATOM 1923 C C . GLN A 1 237 ? 15.744 -6.206 -18.313 1.00 92.19 237 GLN A C 1
ATOM 1925 O O . GLN A 1 237 ? 15.683 -5.301 -17.487 1.00 92.19 237 GLN A O 1
ATOM 1930 N N . GLU A 1 238 ? 16.893 -6.819 -18.605 1.00 94.44 238 GLU A N 1
ATOM 1931 C CA . GLU A 1 238 ? 18.155 -6.504 -17.926 1.00 94.44 238 GLU A CA 1
ATOM 1932 C C . GLU A 1 238 ? 18.681 -5.098 -18.265 1.00 94.44 238 GLU A C 1
ATOM 1934 O O . GLU A 1 238 ? 19.227 -4.406 -17.400 1.00 94.44 238 GLU A O 1
ATOM 1939 N N . GLU A 1 239 ? 18.491 -4.641 -19.507 1.00 94.44 239 GLU A N 1
ATOM 1940 C CA . GLU A 1 239 ? 18.814 -3.271 -19.921 1.00 94.44 239 GLU A CA 1
ATOM 1941 C C . GLU A 1 239 ? 17.968 -2.246 -19.152 1.00 94.44 239 GLU A C 1
ATOM 1943 O O . GLU A 1 239 ? 18.513 -1.291 -18.591 1.00 94.44 239 GLU A O 1
ATOM 1948 N N . ILE A 1 240 ? 16.653 -2.470 -19.073 1.00 93.06 240 ILE A N 1
ATOM 1949 C CA . ILE A 1 240 ? 15.720 -1.591 -18.356 1.00 93.06 240 ILE A CA 1
ATOM 1950 C C . ILE A 1 240 ? 16.002 -1.612 -16.851 1.00 93.06 240 ILE A C 1
ATOM 1952 O O . ILE A 1 240 ? 16.188 -0.551 -16.251 1.00 93.06 240 ILE A O 1
ATOM 1956 N N . ARG A 1 241 ? 16.174 -2.798 -16.250 1.00 95.19 241 ARG A N 1
ATOM 1957 C CA . ARG A 1 241 ? 16.601 -2.960 -14.848 1.00 95.19 241 ARG A CA 1
ATOM 1958 C C . ARG A 1 241 ? 17.869 -2.158 -14.559 1.00 95.19 241 ARG A C 1
ATOM 1960 O O . ARG A 1 241 ? 17.924 -1.405 -13.589 1.00 95.19 241 ARG A O 1
ATOM 1967 N N . THR A 1 242 ? 18.885 -2.282 -15.413 1.00 95.31 242 THR A N 1
ATOM 1968 C CA . THR A 1 242 ? 20.164 -1.580 -15.243 1.00 95.31 242 THR A CA 1
ATOM 1969 C C . THR A 1 242 ? 20.001 -0.064 -15.320 1.00 95.31 242 THR A C 1
ATOM 1971 O O . THR A 1 242 ? 20.609 0.657 -14.521 1.00 95.31 242 THR A O 1
ATOM 1974 N N . ASN A 1 243 ? 19.190 0.429 -16.258 1.00 93.94 243 ASN A N 1
ATOM 1975 C CA . ASN A 1 243 ? 18.917 1.856 -16.407 1.00 93.94 243 ASN A CA 1
ATOM 1976 C C . ASN A 1 243 ? 18.162 2.412 -15.197 1.00 93.94 243 ASN A C 1
ATOM 1978 O O . ASN A 1 243 ? 18.569 3.441 -14.659 1.00 93.94 243 ASN A O 1
ATOM 1982 N N . LEU A 1 244 ? 17.131 1.713 -14.723 1.00 93.81 244 LEU A N 1
ATOM 1983 C CA . LEU A 1 244 ? 16.356 2.113 -13.550 1.00 93.81 244 LEU A CA 1
ATOM 1984 C C . LEU A 1 244 ? 17.196 2.127 -12.284 1.00 93.81 244 LEU A C 1
ATOM 1986 O O . LEU A 1 244 ? 17.199 3.117 -11.556 1.00 93.81 244 LEU A O 1
ATOM 1990 N N . ARG A 1 245 ? 17.993 1.079 -12.059 1.00 94.81 245 ARG A N 1
ATOM 1991 C CA . ARG A 1 245 ? 18.939 1.038 -10.942 1.00 94.81 245 ARG A CA 1
ATOM 1992 C C . ARG A 1 245 ? 19.889 2.233 -10.981 1.00 94.81 245 ARG A C 1
ATOM 1994 O O . ARG A 1 245 ? 20.159 2.837 -9.949 1.00 94.81 245 ARG A O 1
ATOM 2001 N N . ARG A 1 246 ? 20.391 2.612 -12.160 1.00 93.19 246 ARG A N 1
ATOM 2002 C CA . ARG A 1 246 ? 21.235 3.808 -12.280 1.00 93.19 246 ARG A CA 1
ATOM 2003 C C . ARG A 1 246 ? 20.464 5.074 -11.912 1.00 93.19 246 ARG A C 1
ATOM 2005 O O . ARG A 1 246 ? 21.015 5.899 -11.206 1.00 93.19 246 ARG A O 1
ATOM 2012 N N . GLN A 1 247 ? 19.225 5.229 -12.369 1.00 92.44 247 GLN A N 1
ATOM 2013 C CA . GLN A 1 247 ? 18.422 6.419 -12.077 1.00 92.44 247 GLN A CA 1
ATOM 2014 C C . GLN A 1 247 ? 18.054 6.535 -10.591 1.00 92.44 247 GLN A C 1
ATOM 2016 O O . GLN A 1 247 ? 18.167 7.616 -10.025 1.00 92.44 247 GLN A O 1
ATOM 2021 N N . LEU A 1 248 ? 17.669 5.430 -9.946 1.00 92.25 248 LEU A N 1
ATOM 2022 C CA . LEU A 1 248 ? 17.274 5.422 -8.534 1.00 92.25 248 LEU A CA 1
ATOM 2023 C C . LEU A 1 248 ? 18.445 5.733 -7.590 1.00 92.25 248 LEU A C 1
ATOM 2025 O O . LEU A 1 248 ? 18.242 6.359 -6.549 1.00 92.25 248 LEU A O 1
ATOM 2029 N N . PHE A 1 249 ? 19.655 5.282 -7.934 1.00 91.56 249 PHE A N 1
ATOM 2030 C CA . PHE A 1 249 ? 20.811 5.280 -7.029 1.00 91.56 249 PHE A CA 1
ATOM 2031 C C . PHE A 1 249 ? 22.005 6.138 -7.492 1.00 91.56 249 PHE A C 1
ATOM 2033 O O . PHE A 1 249 ? 23.076 6.031 -6.890 1.00 91.56 249 PHE A O 1
ATOM 2040 N N . ALA A 1 250 ? 21.848 6.955 -8.541 1.00 83.31 250 ALA A N 1
ATOM 2041 C CA . ALA A 1 250 ? 22.835 7.970 -8.940 1.00 83.31 250 ALA A CA 1
ATOM 2042 C C . ALA A 1 250 ? 22.954 9.095 -7.897 1.00 83.31 250 ALA A C 1
ATOM 2044 O O . ALA A 1 250 ? 24.094 9.573 -7.695 1.00 83.31 250 ALA A O 1
#

Nearest PDB structures (foldseek):
  4w4l-assembly1_C  TM=5.963E-01  e=2.630E+00  Mycobacterium tuberculosis str. Erdman = ATCC 35801
  4ixn-assembly1_A  TM=1.733E-01  e=9.641E+00  Escherichia coli K-12

Secondary structure (DSSP, 8-state):
-HHHHHHHHHHHHHHHHHHHHHHH-HHHHH-HHHIIIIIHHHHHHHHHHHHBTTEEEEEGGGHHHHHHHHHHHH--EEEEEEEETTS-TTTTSHHHHHHHHH--TT-EEEEEESSHHHHHHHHHHHHHHHTTSEEEEEEHHHHHHHSTT--S-EEEEEETTEEEEEEEEPPPTT--S-EEEEE--HHHHHHHHHHHHHHHHSSSSEEHHHHHHHHHHHHHTS---HHHHHHHHHHHHHHHHHHHHHHHH-

Sequence (250 aa):
MSSEEDSITKALDSIKEAENYLKANKYVRENVCFELIILNSVTEIRQQLLAVNSDYRLPAVLYPQRLIQMQQEWKARVTALALVDHQEQFWPEAIGREILDTADSQSIRVFVFTRPQDFDRNFEMLLEHASKYNVFAMSYKLLASKYDGFVKDFSVIEVSGSKVLAEYIEPDEKSQVKTIRFAADTKEVEVHECKIQDIINSKDAISIGSELEEIIHRAQQIKISDFKALRNLNQIQEEIRTNLRRQLFA